Protein AF-A0A2D4IH02-F1 (afdb_monomer)

Structure (mmCIF, N/CA/C/O backbone):
data_AF-A0A2D4IH02-F1
#
_entry.id   AF-A0A2D4IH02-F1
#
loop_
_atom_site.group_PDB
_atom_site.id
_atom_site.type_symbol
_atom_site.label_atom_id
_atom_site.label_alt_id
_atom_site.label_comp_id
_atom_site.label_asym_id
_atom_site.label_entity_id
_atom_site.label_seq_id
_atom_site.pdbx_PDB_ins_code
_atom_site.Cartn_x
_atom_site.Cartn_y
_atom_site.Cartn_z
_atom_site.occupancy
_atom_site.B_iso_or_equiv
_atom_site.auth_seq_id
_atom_site.auth_comp_id
_atom_site.auth_asym_id
_atom_site.auth_atom_id
_atom_site.pdbx_PDB_model_num
ATOM 1 N N . VAL A 1 1 ? 0.139 31.796 -20.413 1.00 37.66 1 VAL A N 1
ATOM 2 C CA . VAL A 1 1 ? 0.779 33.128 -20.502 1.00 37.66 1 VAL A CA 1
ATOM 3 C C . VAL A 1 1 ? 2.247 32.899 -20.808 1.00 37.66 1 VAL A C 1
ATOM 5 O O . VAL A 1 1 ? 2.913 32.209 -20.050 1.00 37.66 1 VAL A O 1
ATOM 8 N N . ASN A 1 2 ? 2.650 33.344 -21.997 1.00 32.72 2 ASN A N 1
ATOM 9 C CA . ASN A 1 2 ? 3.940 33.127 -22.657 1.00 32.72 2 ASN A CA 1
ATOM 10 C C . ASN A 1 2 ? 5.043 34.021 -22.077 1.00 32.72 2 ASN A C 1
ATOM 12 O O . ASN A 1 2 ? 4.734 35.067 -21.513 1.00 32.72 2 ASN A O 1
ATOM 16 N N . GLY A 1 3 ? 6.311 33.686 -22.345 1.00 32.81 3 GLY A N 1
ATOM 17 C CA . GLY A 1 3 ? 7.391 34.666 -22.216 1.00 32.81 3 GLY A CA 1
ATOM 18 C C . GLY A 1 3 ? 8.816 34.138 -22.380 1.00 32.81 3 GLY A C 1
ATOM 19 O O . GLY A 1 3 ? 9.624 34.353 -21.488 1.00 32.81 3 GLY A O 1
ATOM 20 N N . TYR A 1 4 ? 9.150 33.486 -23.500 1.00 34.66 4 TYR A N 1
ATOM 21 C CA . TYR A 1 4 ? 10.548 33.414 -23.950 1.00 34.66 4 TYR A CA 1
ATOM 22 C C . TYR A 1 4 ? 10.814 34.591 -24.894 1.00 34.66 4 TYR A C 1
ATOM 24 O O . TYR A 1 4 ? 10.149 34.728 -25.920 1.00 34.66 4 TYR A O 1
ATOM 32 N N . HIS A 1 5 ? 11.768 35.446 -24.525 1.00 35.19 5 HIS A N 1
ATOM 33 C CA . HIS A 1 5 ? 12.280 36.535 -25.353 1.00 35.19 5 HIS A CA 1
ATOM 34 C C . HIS A 1 5 ? 13.458 36.045 -26.206 1.00 35.19 5 HIS A C 1
ATOM 36 O O . HIS A 1 5 ? 14.405 35.464 -25.683 1.00 35.19 5 HIS A O 1
ATOM 42 N N . ILE A 1 6 ? 13.401 36.336 -27.508 1.00 39.94 6 ILE A N 1
ATOM 43 C CA . ILE A 1 6 ? 14.536 36.322 -28.442 1.00 39.94 6 ILE A CA 1
ATOM 44 C C . ILE A 1 6 ? 15.050 37.761 -28.594 1.00 39.94 6 ILE A C 1
ATOM 46 O O . ILE A 1 6 ? 14.250 38.699 -28.626 1.00 39.94 6 ILE A O 1
ATOM 50 N N . PRO A 1 7 ? 16.372 37.943 -28.697 1.00 37.97 7 PRO A N 1
ATOM 51 C CA . PRO A 1 7 ? 16.962 38.628 -29.854 1.00 37.97 7 PRO A CA 1
ATOM 52 C C . PRO A 1 7 ? 18.163 37.802 -30.370 1.00 37.97 7 PRO A C 1
ATOM 54 O O . PRO A 1 7 ? 18.821 37.119 -29.599 1.00 37.97 7 PRO A O 1
ATOM 57 N N . GLY A 1 8 ? 18.517 37.726 -31.648 1.00 29.41 8 GLY A N 1
ATOM 58 C CA . GLY A 1 8 ? 18.448 38.701 -32.729 1.00 29.41 8 GLY A CA 1
ATOM 59 C C . GLY A 1 8 ? 19.817 38.667 -33.432 1.00 29.41 8 GLY A C 1
ATOM 60 O O . GLY A 1 8 ? 20.851 38.763 -32.781 1.00 29.41 8 GLY A O 1
ATOM 61 N N . THR A 1 9 ? 19.811 38.442 -34.741 1.00 35.47 9 THR A N 1
ATOM 62 C CA . THR A 1 9 ? 20.957 38.257 -35.652 1.00 35.47 9 THR A CA 1
ATOM 63 C C . THR A 1 9 ? 21.842 39.508 -35.810 1.00 35.47 9 THR A C 1
ATOM 65 O O . THR A 1 9 ? 21.298 40.602 -35.883 1.00 35.47 9 THR A O 1
ATOM 68 N N . LEU A 1 10 ? 23.165 39.336 -35.987 1.00 28.56 10 LEU A N 1
ATOM 69 C CA . LEU A 1 10 ? 24.121 40.213 -36.717 1.00 28.56 10 LEU A CA 1
ATOM 70 C C . LEU A 1 10 ? 25.402 39.377 -36.969 1.00 28.56 10 LEU A C 1
ATOM 72 O O . LEU A 1 10 ? 25.972 38.843 -36.027 1.00 28.56 10 LEU A O 1
ATOM 76 N N . ALA A 1 11 ? 25.726 38.947 -38.193 1.00 27.83 11 ALA A N 1
ATOM 77 C CA . ALA A 1 11 ? 26.391 39.667 -39.291 1.00 27.83 11 ALA A CA 1
ATOM 78 C C . ALA A 1 11 ? 27.857 40.091 -39.013 1.00 27.83 11 ALA A C 1
ATOM 80 O O . ALA A 1 11 ? 28.111 41.061 -38.314 1.00 27.83 11 ALA A O 1
ATOM 81 N N . SER A 1 12 ? 28.775 39.340 -39.645 1.00 29.09 12 SER A N 1
ATOM 82 C CA . SER A 1 12 ? 30.031 39.731 -40.325 1.00 29.09 12 SER A CA 1
ATOM 83 C C . SER A 1 12 ? 31.065 40.675 -39.679 1.00 29.09 12 SER A C 1
ATOM 85 O O . SER A 1 12 ? 30.762 41.832 -39.420 1.00 29.09 12 SER A O 1
ATOM 87 N N . GLN A 1 13 ? 32.328 40.212 -39.685 1.00 26.17 13 GLN A N 1
ATOM 88 C CA . GLN A 1 13 ? 33.560 40.861 -40.207 1.00 26.17 13 GLN A CA 1
ATOM 89 C C . GLN A 1 13 ? 34.781 40.776 -39.267 1.00 26.17 13 GLN A C 1
ATOM 91 O O . GLN A 1 13 ? 34.704 41.228 -38.131 1.00 26.17 13 GLN A O 1
ATOM 96 N N . LEU A 1 14 ? 35.905 40.268 -39.818 1.00 28.62 14 LEU A N 1
ATOM 97 C CA . LEU A 1 14 ? 37.299 40.793 -39.800 1.00 28.62 14 LEU A CA 1
ATOM 98 C C . LEU A 1 14 ? 38.369 39.668 -39.751 1.00 28.62 14 LEU A C 1
ATOM 100 O O . LEU A 1 14 ? 38.695 39.172 -38.681 1.00 28.62 14 LEU A O 1
ATOM 104 N N . GLU A 1 15 ? 38.802 39.207 -40.940 1.00 27.39 15 GLU A N 1
ATOM 105 C CA . GLU A 1 15 ? 40.160 39.276 -41.565 1.00 27.39 15 GLU A CA 1
ATOM 106 C C . GLU A 1 15 ? 41.459 39.340 -40.691 1.00 27.39 15 GLU A C 1
ATOM 108 O O . GLU A 1 15 ? 41.405 39.607 -39.495 1.00 27.39 15 GLU A O 1
ATOM 113 N N . PRO A 1 16 ? 42.665 39.069 -41.253 1.00 37.22 16 PRO A N 1
ATOM 114 C CA . PRO A 1 16 ? 43.509 37.922 -40.919 1.00 37.22 16 PRO A CA 1
ATOM 115 C C . PRO A 1 16 ? 44.853 38.336 -40.282 1.00 37.22 16 PRO A C 1
ATOM 117 O O . PRO A 1 16 ? 45.282 39.488 -40.354 1.00 37.22 16 PRO A O 1
ATOM 120 N N . SER A 1 17 ? 45.612 37.377 -39.752 1.00 27.41 17 SER A N 1
ATOM 121 C CA . SER A 1 17 ? 47.003 37.617 -39.347 1.00 27.41 17 SER A CA 1
ATOM 122 C C . SER A 1 17 ? 47.959 36.591 -39.952 1.00 27.41 17 SER A C 1
ATOM 124 O O . SER A 1 17 ? 48.137 35.469 -39.485 1.00 27.41 17 SER A O 1
ATOM 126 N N . HIS A 1 18 ? 48.605 37.043 -41.028 1.00 30.92 18 HIS A N 1
ATOM 127 C CA . HIS A 1 18 ? 49.863 36.528 -41.545 1.00 30.92 18 HIS A CA 1
ATOM 128 C C . HIS A 1 18 ? 50.958 36.573 -40.469 1.00 30.92 18 HIS A C 1
ATOM 130 O O . HIS A 1 18 ? 51.243 37.636 -39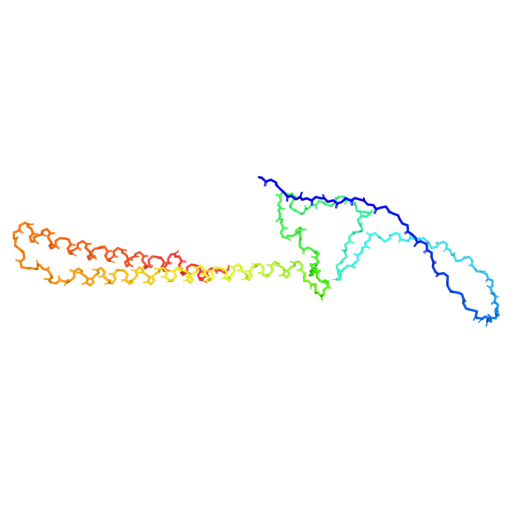.924 1.00 30.92 18 HIS A O 1
ATOM 136 N N . MET A 1 19 ? 51.693 35.475 -40.294 1.00 30.30 19 MET A N 1
ATOM 137 C CA . MET A 1 19 ? 53.125 35.544 -40.002 1.00 30.30 19 MET A CA 1
ATOM 138 C C . MET A 1 19 ? 53.863 34.444 -40.763 1.00 30.30 19 MET A C 1
ATOM 140 O O . MET A 1 19 ? 53.580 33.258 -40.635 1.00 30.30 19 MET A O 1
ATOM 144 N N . SER A 1 20 ? 54.814 34.883 -41.585 1.00 34.09 20 SER A N 1
ATOM 145 C CA . SER A 1 20 ? 55.730 34.066 -42.372 1.00 34.09 20 SER A CA 1
ATOM 146 C C . SER A 1 20 ? 57.122 34.178 -41.751 1.00 34.09 20 SER A C 1
ATOM 148 O O . SER A 1 20 ? 57.602 35.293 -41.549 1.00 34.09 20 SER A O 1
ATOM 150 N N . LEU A 1 21 ? 57.787 33.048 -41.487 1.00 35.03 21 LEU A N 1
ATOM 151 C CA . LEU A 1 21 ? 59.231 32.976 -41.241 1.00 35.03 21 LEU A CA 1
ATOM 152 C C . LEU A 1 21 ? 59.827 31.758 -41.979 1.00 35.03 21 LEU A C 1
ATOM 154 O O 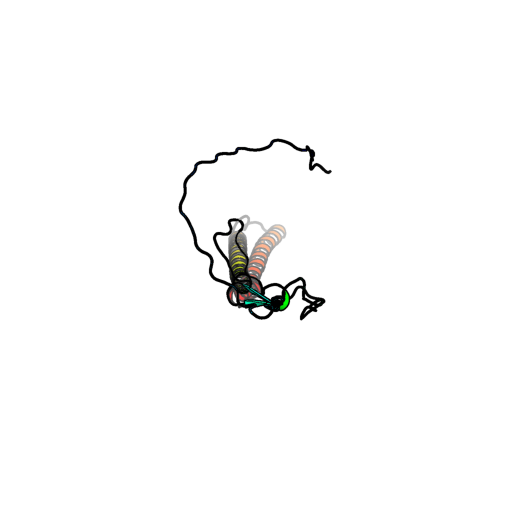. LEU A 1 21 ? 59.330 30.641 -41.884 1.00 35.03 21 LEU A O 1
ATOM 158 N N . ARG A 1 22 ? 60.880 32.040 -42.762 1.00 32.91 22 ARG A N 1
ATOM 159 C CA . ARG A 1 22 ? 61.699 31.165 -43.642 1.00 32.91 22 ARG A CA 1
ATOM 160 C C . ARG A 1 22 ? 62.569 30.191 -42.804 1.00 32.91 22 ARG A C 1
ATOM 162 O O . ARG A 1 22 ? 62.874 30.529 -41.669 1.00 32.91 22 ARG A O 1
ATOM 169 N N . LYS A 1 23 ? 63.065 29.027 -43.269 1.00 33.22 23 LYS A N 1
ATOM 170 C CA . LYS A 1 23 ? 64.042 28.786 -44.365 1.00 33.22 23 LYS A CA 1
ATOM 171 C C . LYS A 1 23 ? 64.205 27.275 -44.711 1.00 33.22 23 LYS A C 1
ATOM 173 O O . LYS A 1 23 ? 64.370 26.472 -43.807 1.00 33.22 23 LYS A O 1
ATOM 178 N N . ILE A 1 24 ? 64.286 26.992 -46.022 1.00 28.38 24 ILE A N 1
ATOM 179 C CA . ILE A 1 24 ? 65.302 26.232 -46.812 1.00 28.38 24 ILE A CA 1
ATOM 180 C C . ILE A 1 24 ? 65.766 24.826 -46.354 1.00 28.38 24 ILE A C 1
ATOM 182 O O . ILE A 1 24 ? 66.538 24.726 -45.407 1.00 28.38 24 ILE A O 1
ATOM 186 N N . SER A 1 25 ? 65.487 23.793 -47.173 1.00 29.50 25 SER A N 1
ATOM 187 C CA . SER A 1 25 ? 66.503 22.950 -47.860 1.00 29.50 25 SER A CA 1
ATOM 188 C C . SER A 1 25 ? 65.868 22.035 -48.935 1.00 29.50 25 SER A C 1
ATOM 190 O O . SER A 1 25 ? 64.680 21.738 -48.876 1.00 29.50 25 SER A O 1
ATOM 192 N N . SER A 1 26 ? 66.671 21.658 -49.928 1.00 31.77 26 SER A N 1
ATOM 193 C CA . SER A 1 26 ? 66.401 21.128 -51.278 1.00 31.77 26 SER A CA 1
ATOM 194 C C . SER A 1 26 ? 66.228 19.595 -51.424 1.00 31.77 26 SER A C 1
ATOM 196 O O . SER A 1 26 ? 67.042 18.866 -50.869 1.00 31.77 26 SER A O 1
ATOM 198 N N . ASP A 1 27 ? 65.215 19.179 -52.214 1.00 32.47 27 ASP A N 1
ATOM 199 C CA . ASP A 1 27 ? 65.071 18.114 -53.262 1.00 32.47 27 ASP A CA 1
ATOM 200 C C . ASP A 1 27 ? 65.989 16.853 -53.320 1.00 32.47 27 ASP A C 1
ATOM 202 O O . ASP A 1 27 ? 67.151 16.945 -52.930 1.00 32.47 27 ASP A O 1
ATOM 206 N N . PRO A 1 28 ? 65.546 15.684 -53.888 1.00 45.97 28 PRO A N 1
ATOM 207 C CA . PRO A 1 28 ? 64.753 15.604 -55.132 1.00 45.97 28 PRO A CA 1
ATOM 208 C C . PRO A 1 28 ? 63.633 14.542 -55.267 1.00 45.97 28 PRO A C 1
ATOM 210 O O . PRO A 1 28 ? 63.566 13.521 -54.585 1.00 45.97 28 PRO A O 1
ATOM 213 N N . GLN A 1 29 ? 62.781 14.808 -56.266 1.00 38.62 29 GLN A N 1
ATOM 214 C CA . GLN A 1 29 ? 61.786 13.932 -56.894 1.00 38.62 29 GLN A CA 1
ATOM 215 C C . GLN A 1 29 ? 62.330 12.557 -57.323 1.00 38.62 29 GLN A C 1
ATOM 217 O O . GLN A 1 29 ? 63.446 12.425 -57.822 1.00 38.62 29 GLN A O 1
ATOM 222 N N . SER A 1 30 ? 61.464 11.543 -57.258 1.00 35.31 30 SER A N 1
ATOM 223 C CA . SER A 1 30 ? 61.577 10.297 -58.028 1.00 35.31 30 SER A CA 1
ATOM 224 C C . SER A 1 30 ? 60.213 9.918 -58.633 1.00 35.31 30 SER A C 1
ATOM 226 O O . SER A 1 30 ? 59.181 10.325 -58.093 1.00 35.31 30 SER A O 1
ATOM 228 N N . PRO A 1 31 ? 60.189 9.219 -59.786 1.00 41.34 31 PRO A N 1
ATOM 229 C CA . PRO A 1 31 ? 59.077 9.233 -60.731 1.00 41.34 31 PRO A CA 1
ATOM 230 C C . PRO A 1 31 ? 57.984 8.208 -60.410 1.00 41.34 31 PRO A C 1
ATOM 232 O O . PRO A 1 31 ? 58.220 7.166 -59.802 1.00 41.34 31 PRO A O 1
ATOM 235 N N . GLY A 1 32 ? 56.765 8.545 -60.830 1.00 31.95 32 GLY A N 1
ATOM 236 C CA . GLY A 1 32 ? 55.535 7.852 -60.477 1.00 31.95 32 GLY A CA 1
ATOM 237 C C . GLY A 1 32 ? 55.398 6.416 -60.985 1.00 31.95 32 GLY A C 1
ATOM 238 O O . GLY A 1 32 ? 55.931 6.016 -62.014 1.00 31.95 32 GLY A O 1
ATOM 239 N N . SER A 1 33 ? 54.570 5.674 -60.256 1.00 38.19 33 SER A N 1
ATOM 240 C CA . SER A 1 33 ? 53.837 4.499 -60.727 1.00 38.19 33 SER A CA 1
ATOM 241 C C . SER A 1 33 ? 52.347 4.840 -60.601 1.00 38.19 33 SER A C 1
ATOM 243 O O . SER A 1 33 ? 51.955 5.327 -59.536 1.00 38.19 33 SER A O 1
ATOM 245 N N . PRO A 1 34 ? 51.489 4.637 -61.618 1.00 42.25 34 PRO A N 1
ATOM 246 C CA . PRO A 1 34 ? 50.058 4.799 -61.429 1.00 42.25 34 PRO A CA 1
ATOM 247 C C . PRO A 1 34 ? 49.561 3.581 -60.647 1.00 42.25 34 PRO A C 1
ATOM 249 O O . PRO A 1 34 ? 49.276 2.530 -61.216 1.00 42.25 34 PRO A O 1
ATOM 252 N N . SER A 1 35 ? 49.497 3.700 -59.321 1.00 43.59 35 SER A N 1
ATOM 253 C CA . SER A 1 35 ? 48.752 2.738 -58.513 1.00 43.59 35 SER A CA 1
ATOM 254 C C . SER A 1 35 ? 47.300 2.716 -59.005 1.00 43.59 35 SER A C 1
ATOM 256 O O . SER A 1 35 ? 46.733 3.787 -59.254 1.00 43.59 35 SER A O 1
ATOM 258 N N . PRO A 1 36 ? 46.691 1.528 -59.173 1.00 45.88 36 PRO A N 1
ATOM 259 C CA . PRO A 1 36 ? 45.343 1.408 -59.703 1.00 45.88 36 PRO A CA 1
ATOM 260 C C . PRO A 1 36 ? 44.401 2.203 -58.807 1.00 45.88 36 PRO A C 1
ATOM 262 O O . PRO A 1 36 ? 44.525 2.160 -57.582 1.00 45.88 36 PRO A O 1
ATOM 265 N N . THR A 1 37 ? 43.499 2.954 -59.440 1.00 46.56 37 THR A N 1
ATOM 266 C CA . THR A 1 37 ? 42.406 3.704 -58.822 1.00 46.56 37 THR A CA 1
ATOM 267 C C . THR A 1 37 ? 41.949 3.009 -57.548 1.00 46.56 37 THR A C 1
ATOM 269 O O . THR A 1 37 ? 41.305 1.958 -57.588 1.00 46.56 37 THR A O 1
ATOM 272 N N . ARG A 1 38 ? 42.310 3.595 -56.398 1.00 47.94 38 ARG A N 1
ATOM 273 C CA . ARG A 1 38 ? 41.742 3.233 -55.105 1.00 47.94 38 ARG A CA 1
ATOM 274 C C . ARG A 1 38 ? 40.252 3.492 -55.255 1.00 47.94 38 ARG A C 1
ATOM 276 O O . ARG A 1 38 ? 39.817 4.632 -55.120 1.00 47.94 38 ARG A O 1
ATOM 283 N N . LYS A 1 39 ? 39.481 2.456 -55.610 1.00 52.69 39 LYS A N 1
ATOM 284 C CA . LYS A 1 39 ? 38.031 2.460 -55.441 1.00 52.69 39 LYS A CA 1
ATOM 285 C C . LYS A 1 39 ? 37.845 2.883 -53.994 1.00 52.69 39 LYS A C 1
ATOM 287 O O . LYS A 1 39 ? 38.250 2.150 -53.093 1.00 52.69 39 LYS A O 1
ATOM 292 N N . GLN A 1 40 ? 37.379 4.110 -53.779 1.00 53.03 40 GLN A N 1
ATOM 293 C CA . GLN A 1 40 ? 36.956 4.543 -52.462 1.00 53.03 40 GLN A CA 1
ATOM 294 C C . GLN A 1 40 ? 35.820 3.596 -52.111 1.00 53.03 40 GLN A C 1
ATOM 296 O O . GLN A 1 40 ? 34.722 3.694 -52.654 1.00 53.03 40 GLN A O 1
ATOM 301 N N . ASN A 1 41 ? 36.149 2.575 -51.329 1.00 57.53 41 ASN A N 1
ATOM 302 C CA . ASN A 1 41 ? 35.178 1.641 -50.815 1.00 57.53 41 ASN A CA 1
ATOM 303 C C . ASN A 1 41 ? 34.334 2.493 -49.872 1.00 57.53 41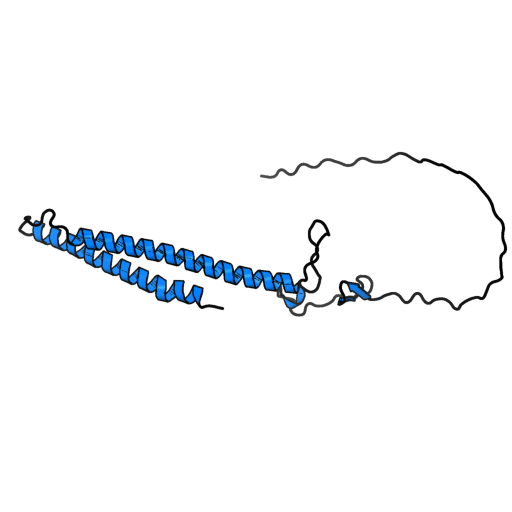 ASN A C 1
ATOM 305 O O . ASN A 1 41 ? 34.830 2.900 -48.823 1.00 57.53 41 ASN A O 1
ATOM 309 N N . LYS A 1 42 ? 33.151 2.914 -50.332 1.00 68.38 42 LYS A N 1
ATOM 310 C CA . LYS A 1 42 ? 32.255 3.750 -49.538 1.00 68.38 42 LYS A CA 1
ATOM 311 C C . LYS A 1 42 ? 31.978 2.964 -48.261 1.00 68.38 42 LYS A C 1
ATOM 313 O O . LYS A 1 42 ? 31.519 1.825 -48.325 1.00 68.38 42 LYS A O 1
ATOM 318 N N . GLU A 1 43 ? 32.392 3.512 -47.128 1.00 74.88 43 GLU A N 1
ATOM 319 C CA . GLU A 1 43 ? 32.281 2.823 -45.851 1.00 74.88 43 GLU A CA 1
ATOM 320 C C . GLU A 1 43 ? 30.804 2.855 -45.442 1.00 74.88 43 GLU A C 1
ATOM 322 O O . GLU A 1 43 ? 30.276 3.878 -45.021 1.00 74.88 43 GLU A O 1
ATOM 327 N N . ASN A 1 44 ? 30.100 1.748 -45.679 1.00 86.44 44 ASN A N 1
ATOM 328 C CA . ASN A 1 44 ? 28.644 1.662 -45.504 1.00 86.44 44 ASN A CA 1
ATOM 329 C C . ASN A 1 44 ? 28.228 1.425 -44.039 1.00 86.44 44 ASN A C 1
ATOM 331 O O . ASN A 1 44 ? 27.046 1.272 -43.736 1.00 86.44 44 ASN A O 1
ATOM 335 N N . THR A 1 45 ? 29.192 1.357 -43.122 1.00 89.94 45 THR A N 1
ATOM 336 C CA . THR A 1 45 ? 29.004 1.073 -41.696 1.00 89.94 45 THR A CA 1
ATOM 337 C C . THR A 1 45 ? 29.983 1.898 -40.874 1.00 89.94 45 THR A C 1
ATOM 339 O O . THR A 1 45 ? 31.053 2.237 -41.364 1.00 89.94 45 THR A O 1
ATOM 342 N N . PHE A 1 46 ? 29.674 2.153 -39.611 1.00 90.88 46 PHE A N 1
ATOM 343 C CA . PHE A 1 46 ? 30.605 2.728 -38.646 1.00 90.88 46 PHE A CA 1
ATOM 344 C C . PHE A 1 46 ? 30.544 1.934 -37.340 1.00 90.88 46 PHE A C 1
ATOM 346 O O . PHE A 1 46 ? 29.521 1.337 -37.014 1.00 90.88 46 PHE A O 1
ATOM 353 N N . THR A 1 47 ? 31.634 1.921 -36.578 1.00 90.69 47 THR A N 1
ATOM 354 C CA . THR A 1 47 ? 31.707 1.180 -35.311 1.00 90.69 47 THR A CA 1
ATOM 355 C C . THR A 1 47 ? 31.897 2.145 -34.151 1.00 90.69 47 THR A C 1
ATOM 357 O O . THR A 1 47 ? 32.827 2.950 -34.159 1.00 90.69 47 THR A O 1
ATOM 360 N N . ILE A 1 48 ? 31.034 2.048 -33.140 1.00 88.25 48 ILE A N 1
ATOM 361 C CA . ILE A 1 48 ? 31.150 2.779 -31.872 1.00 88.25 48 ILE A CA 1
ATOM 362 C C . ILE A 1 48 ? 31.196 1.751 -30.752 1.00 88.25 48 ILE A C 1
ATOM 364 O O . ILE A 1 48 ? 30.327 0.890 -30.686 1.00 88.25 48 ILE A O 1
ATOM 368 N N . ASN A 1 49 ? 32.200 1.845 -29.876 1.00 86.50 49 ASN A N 1
ATOM 369 C CA . ASN A 1 49 ? 32.319 1.007 -28.676 1.00 86.50 49 ASN A CA 1
ATOM 370 C C . ASN A 1 49 ? 32.101 -0.491 -28.963 1.00 86.50 49 ASN A C 1
ATOM 372 O O . ASN A 1 49 ? 31.369 -1.179 -28.260 1.00 86.50 49 ASN A O 1
ATOM 376 N N . CYS A 1 50 ? 32.744 -0.982 -30.030 1.00 89.06 50 CYS A N 1
ATOM 377 C CA . CYS A 1 50 ? 32.682 -2.373 -30.494 1.00 89.06 50 CYS A CA 1
ATOM 378 C C . CYS A 1 50 ? 31.322 -2.839 -31.054 1.00 89.06 50 CYS A C 1
ATOM 380 O O . CYS A 1 50 ? 31.166 -4.028 -31.326 1.00 89.06 50 CYS A O 1
ATOM 382 N N . VAL A 1 51 ? 30.369 -1.930 -31.290 1.00 92.31 51 VAL A N 1
ATOM 383 C CA . VAL A 1 51 ? 29.100 -2.207 -31.982 1.00 92.31 51 VAL A CA 1
ATOM 384 C C . VAL A 1 51 ? 29.108 -1.535 -33.353 1.00 92.31 51 VAL A C 1
ATOM 386 O O . VAL A 1 51 ? 29.375 -0.336 -33.469 1.00 92.31 51 VAL A O 1
ATOM 389 N N . THR A 1 52 ? 28.836 -2.308 -34.405 1.00 92.81 52 THR A N 1
ATOM 390 C CA . THR A 1 52 ? 28.796 -1.815 -35.786 1.00 92.81 52 THR A CA 1
ATOM 391 C C . THR A 1 52 ? 27.375 -1.431 -36.170 1.00 92.81 52 THR A C 1
ATOM 393 O O . THR A 1 52 ? 26.465 -2.257 -36.148 1.00 92.81 52 THR A O 1
ATOM 396 N N . PHE A 1 53 ? 27.209 -0.173 -36.556 1.00 91.56 53 PHE A N 1
ATOM 397 C CA . PHE A 1 53 ? 25.966 0.405 -37.034 1.00 91.56 53 PHE A CA 1
ATOM 398 C C . PHE A 1 53 ? 26.078 0.716 -38.527 1.00 91.56 53 PHE A C 1
ATOM 400 O O . PHE A 1 53 ? 27.168 0.980 -39.042 1.00 91.56 53 PHE A O 1
ATOM 407 N N . PRO A 1 54 ? 24.962 0.699 -39.253 1.00 91.25 54 PRO A N 1
ATOM 408 C CA . PRO A 1 54 ? 24.963 1.064 -40.656 1.00 91.25 54 PRO A CA 1
ATOM 409 C C . PRO A 1 54 ? 25.074 2.588 -40.833 1.00 91.25 54 PRO A C 1
ATOM 411 O O . PRO A 1 54 ? 24.549 3.359 -40.031 1.00 91.25 54 PRO A O 1
ATOM 414 N N . HIS A 1 55 ? 25.774 3.039 -41.876 1.00 88.44 55 HIS A N 1
ATOM 415 C CA . HIS A 1 55 ? 26.011 4.465 -42.106 1.00 88.44 55 HIS A CA 1
ATOM 416 C C . HIS A 1 55 ? 24.708 5.176 -42.538 1.00 88.44 55 HIS A C 1
ATOM 418 O O . HIS A 1 55 ? 24.036 4.667 -43.444 1.00 88.44 55 HIS A O 1
ATOM 424 N N . PRO A 1 56 ? 24.355 6.350 -41.961 1.00 84.31 56 PRO A N 1
ATOM 425 C CA . PRO A 1 56 ? 23.073 7.024 -42.212 1.00 84.31 56 PRO A CA 1
ATOM 426 C C . PRO A 1 56 ? 22.804 7.291 -43.699 1.00 84.31 56 PRO A C 1
ATOM 428 O O . PRO A 1 56 ? 21.719 7.015 -44.194 1.00 84.31 56 PRO A O 1
ATOM 431 N N . ASP A 1 57 ? 23.830 7.730 -44.434 1.00 82.75 57 ASP A N 1
ATOM 432 C CA . ASP A 1 57 ? 23.729 8.062 -45.866 1.00 82.75 57 ASP A CA 1
ATOM 433 C C . ASP A 1 57 ? 23.548 6.852 -46.799 1.00 82.75 57 ASP A C 1
ATOM 435 O O . ASP A 1 57 ? 23.352 7.016 -48.005 1.00 82.75 57 ASP A O 1
ATOM 439 N N . THR A 1 58 ? 23.704 5.632 -46.285 1.00 80.31 58 THR A N 1
ATOM 440 C CA . THR A 1 58 ? 23.604 4.392 -47.073 1.00 80.31 58 THR A CA 1
ATOM 441 C C . THR A 1 58 ? 22.489 3.471 -46.587 1.00 80.31 58 THR A C 1
ATOM 443 O O . THR A 1 58 ? 22.320 2.388 -47.143 1.00 80.31 58 THR A O 1
ATOM 446 N N . MET A 1 59 ? 21.733 3.884 -45.565 1.00 74.94 59 MET A N 1
ATOM 447 C CA . MET A 1 59 ? 20.703 3.061 -44.941 1.00 74.94 59 MET A CA 1
ATOM 448 C C . MET A 1 59 ? 19.336 3.228 -45.611 1.00 74.94 59 MET A C 1
ATOM 450 O O . MET A 1 59 ? 18.822 4.346 -45.657 1.00 74.94 59 MET A O 1
ATOM 454 N N . PRO A 1 60 ? 18.699 2.139 -46.086 1.00 75.50 60 PRO A N 1
ATOM 455 C CA . PRO A 1 60 ? 17.249 2.133 -46.239 1.00 75.50 60 PRO A CA 1
ATOM 456 C C . PRO A 1 60 ? 16.585 2.255 -44.857 1.00 75.50 60 PRO A C 1
ATOM 458 O O . PRO A 1 60 ? 17.173 1.867 -43.849 1.00 75.50 60 PRO A O 1
ATOM 461 N N . GLU A 1 61 ? 15.365 2.791 -44.809 1.00 79.94 61 GLU A N 1
ATOM 462 C CA . GLU A 1 61 ? 14.603 2.960 -43.567 1.00 79.94 61 GLU A CA 1
ATOM 463 C C . GLU A 1 61 ? 14.491 1.624 -42.810 1.00 79.94 61 GLU A C 1
ATOM 465 O O . GLU A 1 61 ? 13.887 0.662 -43.292 1.00 79.94 61 GLU A O 1
ATOM 470 N N . GLN A 1 62 ? 15.120 1.543 -41.633 1.00 84.06 62 GLN A N 1
ATOM 471 C CA . GLN A 1 62 ? 15.083 0.343 -40.805 1.00 84.06 62 GLN A CA 1
ATOM 472 C C . GLN A 1 62 ? 13.770 0.313 -40.021 1.00 84.06 62 GLN A C 1
ATOM 474 O O . GLN A 1 62 ? 13.501 1.192 -39.204 1.00 84.06 62 GLN A O 1
ATOM 479 N N . GLN A 1 63 ? 12.967 -0.726 -40.243 1.00 91.31 63 GLN A N 1
ATOM 480 C CA . GLN A 1 63 ? 11.768 -0.953 -39.444 1.00 91.31 63 GLN A CA 1
ATOM 481 C C . GLN A 1 63 ? 12.155 -1.355 -38.017 1.00 91.31 63 GLN A C 1
ATOM 483 O O . GLN A 1 63 ? 13.067 -2.159 -37.811 1.00 91.31 63 GLN A O 1
ATOM 488 N N . LEU A 1 64 ? 11.446 -0.800 -37.034 1.00 95.19 64 LEU A N 1
ATOM 489 C CA . LEU A 1 64 ? 11.586 -1.202 -35.635 1.00 95.19 64 LEU A CA 1
ATOM 490 C C . LEU A 1 64 ? 11.134 -2.653 -35.453 1.00 95.19 64 LEU A C 1
ATOM 492 O O . LEU A 1 64 ? 10.234 -3.122 -36.152 1.00 95.19 64 LEU A O 1
ATOM 496 N N . LEU A 1 65 ? 11.710 -3.349 -34.474 1.00 95.19 65 LEU A N 1
ATOM 497 C CA . LEU A 1 65 ? 11.276 -4.694 -34.100 1.00 95.19 65 LEU A CA 1
ATOM 498 C C . LEU A 1 65 ? 9.835 -4.671 -33.586 1.00 95.19 65 LEU A C 1
ATOM 500 O O . LEU A 1 65 ? 9.072 -5.602 -33.847 1.00 95.19 65 LEU A O 1
ATOM 504 N N . LYS A 1 66 ? 9.448 -3.596 -32.886 1.00 96.62 66 LYS A N 1
ATOM 505 C CA . LYS A 1 66 ? 8.071 -3.357 -32.446 1.00 96.62 66 LYS A CA 1
ATOM 506 C C . LYS A 1 66 ? 7.581 -1.964 -32.867 1.00 96.62 66 LYS A C 1
ATOM 508 O O . LYS A 1 66 ? 7.571 -1.043 -32.057 1.00 96.62 66 LYS A O 1
ATOM 513 N N . PRO A 1 67 ? 7.105 -1.796 -34.115 1.00 93.94 67 PRO A N 1
ATOM 514 C CA . PRO A 1 67 ? 6.793 -0.483 -34.701 1.00 93.94 67 PRO A CA 1
ATOM 515 C C . PRO A 1 67 ? 5.731 0.351 -33.976 1.00 93.94 67 PRO A C 1
ATOM 517 O O . PRO A 1 67 ? 5.699 1.568 -34.126 1.00 93.94 67 PRO A O 1
ATOM 520 N N . SER A 1 68 ? 4.850 -0.287 -33.208 1.00 95.88 68 SER A N 1
ATOM 521 C CA . SER A 1 68 ? 3.778 0.371 -32.456 1.00 95.88 68 SER A CA 1
ATOM 522 C C . SER A 1 68 ? 4.098 0.558 -30.969 1.00 95.88 68 SER A C 1
ATOM 524 O O . SER A 1 68 ? 3.220 0.965 -30.209 1.00 95.88 68 SER A O 1
ATOM 526 N N . GLU A 1 69 ? 5.315 0.230 -30.528 1.00 97.19 69 GLU A N 1
ATOM 527 C CA . GLU A 1 69 ? 5.707 0.261 -29.120 1.00 97.19 69 GLU A CA 1
ATOM 528 C C . GLU A 1 69 ? 7.017 1.019 -28.912 1.00 97.19 69 GLU A C 1
ATOM 530 O O . GLU A 1 69 ? 7.982 0.878 -29.657 1.00 97.19 69 GLU A O 1
ATOM 535 N N . TRP A 1 70 ? 7.103 1.742 -27.798 1.00 96.88 70 TRP A N 1
ATOM 536 C CA . TRP A 1 70 ? 8.375 2.265 -27.303 1.00 96.88 70 TRP A CA 1
ATOM 537 C C . TRP A 1 70 ? 9.150 1.152 -26.590 1.00 96.88 70 TRP A C 1
ATOM 539 O O . TRP A 1 70 ? 9.194 1.095 -25.359 1.00 96.88 70 TRP A O 1
ATOM 549 N N . SER A 1 71 ? 9.699 0.213 -27.363 1.00 97.12 71 SER A N 1
ATOM 550 C CA . SER A 1 71 ? 10.277 -1.016 -26.818 1.00 97.12 71 SER A CA 1
ATOM 551 C C . SER A 1 71 ? 11.740 -0.884 -26.403 1.00 97.12 71 SER A C 1
ATOM 553 O O . SER A 1 71 ? 12.566 -0.311 -27.109 1.00 97.12 71 SER A O 1
ATOM 555 N N . TYR A 1 72 ? 12.118 -1.505 -25.285 1.00 97.94 72 TYR A N 1
ATOM 556 C CA . TYR A 1 72 ? 13.518 -1.534 -24.847 1.00 97.94 72 TYR A CA 1
ATOM 557 C C . TYR A 1 72 ? 14.467 -2.145 -25.886 1.00 97.94 72 TYR A C 1
ATOM 559 O O . TYR A 1 72 ? 15.606 -1.700 -25.994 1.00 97.94 72 TYR A O 1
ATOM 567 N N . CYS A 1 73 ? 13.996 -3.104 -26.689 1.00 96.81 73 CYS A N 1
ATOM 568 C CA . CYS A 1 73 ? 14.797 -3.725 -27.744 1.00 96.81 73 CYS A CA 1
ATOM 569 C C . CYS A 1 73 ? 15.014 -2.842 -28.979 1.00 96.81 73 CYS A C 1
ATOM 571 O O . CYS A 1 73 ? 15.773 -3.238 -29.853 1.00 96.81 73 CYS A O 1
ATOM 573 N N . ASP A 1 74 ? 14.367 -1.682 -29.073 1.00 96.38 74 ASP A N 1
ATOM 574 C CA . ASP A 1 74 ? 14.479 -0.790 -30.230 1.00 96.38 74 ASP A CA 1
ATOM 575 C C . ASP A 1 74 ? 15.331 0.453 -29.932 1.00 96.38 74 ASP A C 1
ATOM 577 O O . ASP A 1 74 ? 16.053 0.932 -30.803 1.00 96.38 74 ASP A O 1
ATOM 581 N N . TYR A 1 75 ? 15.307 0.955 -28.692 1.00 96.25 75 TYR A N 1
ATOM 582 C CA . TYR A 1 75 ? 15.813 2.302 -28.378 1.00 96.25 75 TYR A CA 1
ATOM 583 C C . TYR A 1 75 ? 17.074 2.359 -27.496 1.00 96.25 75 TYR A C 1
ATOM 585 O O . TYR A 1 75 ? 17.543 3.452 -27.187 1.00 96.25 75 TYR A O 1
ATOM 593 N N . PHE A 1 76 ? 17.646 1.221 -27.083 1.00 96.56 76 PHE A N 1
ATOM 594 C CA . PHE A 1 76 ? 18.772 1.173 -26.127 1.00 96.56 76 PHE A CA 1
ATOM 595 C C . PHE A 1 76 ? 20.057 0.553 -26.705 1.00 96.56 76 PHE A C 1
ATOM 597 O O . PHE A 1 76 ? 20.858 -0.023 -25.972 1.00 96.56 76 PHE A O 1
ATOM 604 N N . TRP A 1 77 ? 20.271 0.676 -28.018 1.00 94.62 77 TRP A N 1
ATOM 605 C CA . TRP A 1 77 ? 21.459 0.134 -28.693 1.00 94.62 77 TRP A CA 1
ATOM 606 C C . TRP A 1 77 ? 22.696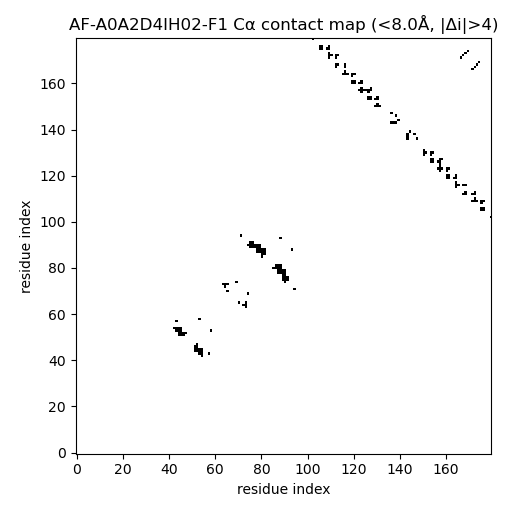 1.026 -28.598 1.00 94.62 77 TRP A C 1
ATOM 608 O O . TRP A 1 77 ? 23.815 0.523 -28.590 1.00 94.62 77 TRP A O 1
ATOM 618 N N . THR A 1 78 ? 22.512 2.344 -28.551 1.00 92.81 78 THR A N 1
ATOM 619 C CA . THR A 1 78 ? 23.621 3.303 -28.505 1.00 92.81 78 THR A CA 1
ATOM 620 C C . THR A 1 78 ? 23.986 3.649 -27.073 1.00 92.81 78 THR A C 1
ATOM 622 O O . THR A 1 78 ? 23.103 3.861 -26.236 1.00 92.81 78 THR A O 1
ATOM 625 N N . ASP A 1 79 ? 25.276 3.816 -26.810 1.00 93.12 79 ASP A N 1
ATOM 626 C CA . ASP A 1 79 ? 25.722 4.297 -25.512 1.00 93.12 79 ASP A CA 1
ATOM 627 C C . ASP A 1 79 ? 25.394 5.781 -25.315 1.00 93.12 79 ASP A C 1
ATOM 629 O O . ASP A 1 79 ? 25.536 6.616 -26.214 1.00 93.12 79 ASP A O 1
ATOM 633 N N . LYS A 1 80 ? 24.987 6.126 -24.096 1.00 91.88 80 LYS A N 1
ATOM 634 C CA . LYS A 1 80 ? 24.713 7.494 -23.679 1.00 91.88 80 LYS A CA 1
ATOM 635 C C . LYS A 1 80 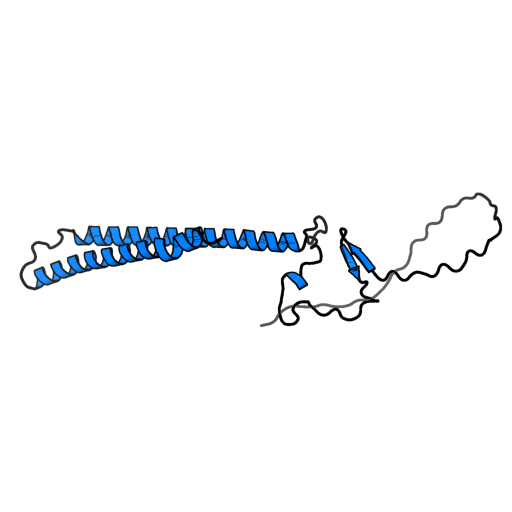? 25.981 8.132 -23.132 1.00 91.88 80 LYS A C 1
ATOM 637 O O . LYS A 1 80 ? 26.581 7.622 -22.188 1.00 91.88 80 LYS A O 1
ATOM 642 N N . LYS A 1 81 ? 26.335 9.296 -23.665 1.00 90.50 81 LYS A N 1
ATOM 643 C CA . LYS A 1 81 ? 27.375 10.158 -23.094 1.00 90.50 81 LYS A CA 1
ATOM 644 C C . LYS A 1 81 ? 26.767 11.080 -22.045 1.00 90.50 81 LYS A C 1
ATOM 646 O O . LYS A 1 81 ? 25.630 11.536 -22.201 1.00 90.50 81 LYS A O 1
ATOM 651 N N . ASP A 1 82 ? 27.505 11.344 -20.974 1.00 87.44 82 ASP A N 1
ATOM 652 C CA . ASP A 1 82 ? 27.119 12.410 -20.055 1.00 87.44 82 ASP A CA 1
ATOM 653 C C . ASP A 1 82 ? 27.181 13.789 -20.758 1.00 87.44 82 ASP A C 1
ATOM 655 O O . ASP A 1 82 ? 27.815 13.925 -21.810 1.00 87.44 82 ASP A O 1
ATOM 6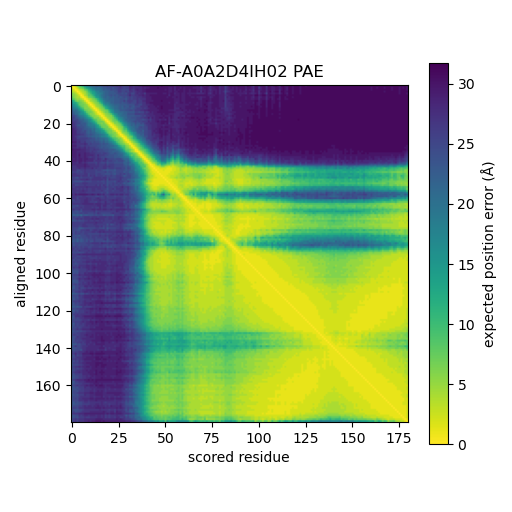59 N N . PRO A 1 83 ? 26.523 14.830 -20.215 1.00 86.00 83 PRO A N 1
ATOM 660 C CA . PRO A 1 83 ? 26.529 16.161 -20.827 1.00 86.00 83 PRO A CA 1
ATOM 661 C C . PRO A 1 83 ? 27.921 16.796 -20.958 1.00 86.00 83 PRO A C 1
ATOM 663 O O . PRO A 1 83 ? 28.082 17.751 -21.710 1.00 86.00 83 PRO A O 1
ATOM 666 N N . GLN A 1 84 ? 28.908 16.301 -20.209 1.00 86.12 84 GLN A N 1
ATOM 667 C CA . GLN A 1 84 ? 30.279 16.809 -20.191 1.00 86.12 84 GLN A CA 1
ATOM 668 C C . GLN A 1 84 ? 31.211 16.000 -21.113 1.00 86.12 84 GLN A C 1
ATOM 670 O O . GLN A 1 84 ? 32.363 16.379 -21.294 1.00 86.12 84 GLN A O 1
ATOM 675 N N . GLY A 1 85 ? 30.722 14.910 -21.714 1.00 82.12 85 GLY A N 1
ATOM 676 C CA . GLY A 1 85 ? 31.484 13.975 -22.537 1.00 82.12 85 GLY A CA 1
ATOM 677 C C . GLY A 1 85 ? 32.497 13.111 -21.776 1.00 82.12 85 GLY A C 1
ATOM 678 O O . GLY A 1 85 ? 33.273 12.409 -22.421 1.00 82.12 85 GLY A O 1
ATOM 679 N N . ASN A 1 86 ? 32.504 13.144 -20.442 1.00 84.06 86 ASN A N 1
ATOM 680 C CA . ASN A 1 86 ? 33.560 12.545 -19.617 1.00 84.06 86 ASN A CA 1
ATOM 681 C C . ASN A 1 86 ? 33.323 11.058 -19.330 1.00 84.06 86 ASN A C 1
ATOM 683 O O . ASN A 1 86 ? 34.266 10.311 -19.074 1.00 84.06 86 ASN A O 1
ATOM 687 N N . SER A 1 87 ? 32.066 10.622 -19.378 1.00 87.69 87 SER A N 1
ATOM 688 C CA . SER A 1 87 ? 31.663 9.238 -19.163 1.00 87.69 87 SER A CA 1
ATOM 689 C C . SER A 1 87 ? 30.649 8.773 -20.204 1.00 87.69 87 SER A C 1
ATOM 691 O O . SER A 1 87 ? 29.897 9.556 -20.792 1.00 87.69 87 SER A O 1
ATOM 693 N N . THR A 1 88 ? 30.665 7.467 -20.458 1.00 90.38 88 THR A N 1
ATOM 694 C CA . THR A 1 88 ? 29.762 6.786 -21.384 1.00 90.38 88 THR A CA 1
ATOM 695 C C . THR A 1 88 ? 29.125 5.605 -20.660 1.00 90.38 88 THR A C 1
ATOM 697 O O . THR A 1 88 ? 29.821 4.836 -20.001 1.00 90.38 88 THR A O 1
ATOM 700 N N . VAL A 1 89 ? 27.804 5.484 -20.758 1.00 93.00 89 VAL A N 1
ATOM 701 C CA . VAL A 1 89 ? 26.998 4.437 -20.120 1.00 93.00 89 VAL A CA 1
ATOM 702 C C . VAL A 1 89 ? 26.213 3.723 -21.207 1.00 93.00 89 VAL A C 1
ATOM 704 O O . VAL A 1 89 ? 25.548 4.378 -22.010 1.00 93.00 89 VAL A O 1
ATOM 707 N N . SER A 1 90 ? 26.271 2.394 -21.245 1.00 94.88 90 SER A N 1
ATOM 708 C CA . SER A 1 90 ? 25.553 1.642 -22.272 1.00 94.88 90 SER A CA 1
ATOM 709 C C . SER A 1 90 ? 24.040 1.764 -22.119 1.00 94.88 90 SER A C 1
ATOM 711 O O . SER A 1 90 ? 23.516 1.983 -21.022 1.00 94.88 90 SER A O 1
ATOM 713 N N . GLY A 1 91 ? 23.311 1.598 -23.224 1.00 95.19 91 GLY A N 1
ATOM 714 C CA . GLY A 1 91 ? 21.850 1.591 -23.180 1.00 95.19 91 GLY A CA 1
ATOM 715 C C . GLY A 1 91 ? 21.299 0.505 -22.247 1.00 95.19 91 GLY A C 1
ATOM 716 O O . GLY A 1 91 ? 20.367 0.760 -21.485 1.00 95.19 91 GLY A O 1
ATOM 717 N N . PHE A 1 92 ? 21.928 -0.675 -22.216 1.00 96.06 92 PHE A N 1
ATOM 718 C CA . PHE A 1 92 ? 21.554 -1.745 -21.288 1.00 96.06 92 PHE A CA 1
ATOM 719 C C . PHE A 1 92 ? 21.771 -1.360 -19.819 1.00 96.06 92 PHE A C 1
ATOM 721 O O . PHE A 1 92 ? 20.901 -1.614 -18.988 1.00 96.06 92 PHE A O 1
ATOM 728 N N . GLU A 1 93 ? 22.884 -0.698 -19.492 1.00 96.31 93 GLU A N 1
ATOM 729 C CA . GLU A 1 93 ? 23.143 -0.242 -18.124 1.00 96.31 93 GLU A CA 1
ATOM 730 C C . GLU A 1 93 ? 22.062 0.747 -17.658 1.00 96.31 93 GLU A C 1
ATOM 732 O O . GLU A 1 93 ? 21.599 0.678 -16.524 1.00 96.31 93 GLU A O 1
ATOM 737 N N . ILE A 1 94 ? 21.549 1.605 -18.547 1.00 96.50 94 ILE A N 1
ATOM 738 C CA . ILE A 1 94 ? 20.414 2.488 -18.227 1.00 96.50 94 ILE A CA 1
ATOM 739 C C . ILE A 1 94 ? 19.160 1.681 -17.855 1.00 96.50 94 ILE A C 1
ATOM 741 O O . ILE A 1 94 ? 18.467 2.034 -16.895 1.00 96.50 94 ILE A O 1
ATOM 745 N N . LEU A 1 95 ? 18.861 0.604 -18.588 1.00 97.94 95 LEU A N 1
ATOM 746 C CA . LEU A 1 95 ? 17.733 -0.284 -18.283 1.00 97.94 95 LEU A CA 1
ATOM 747 C C . LEU A 1 95 ? 17.925 -1.002 -16.943 1.00 97.94 95 LEU A C 1
ATOM 749 O O . LEU A 1 95 ? 16.988 -1.076 -16.146 1.00 97.94 95 LEU A O 1
ATOM 753 N N . LEU A 1 96 ? 19.143 -1.466 -16.657 1.00 97.50 96 LEU A N 1
ATOM 754 C CA . LEU A 1 96 ? 19.484 -2.081 -15.376 1.00 97.50 96 LEU A CA 1
ATOM 755 C C . LEU A 1 96 ? 19.284 -1.096 -14.218 1.00 97.50 96 LEU A C 1
ATOM 757 O O . LEU A 1 96 ? 18.588 -1.409 -13.251 1.00 97.50 96 LEU A O 1
ATOM 761 N N . GLN A 1 97 ? 19.807 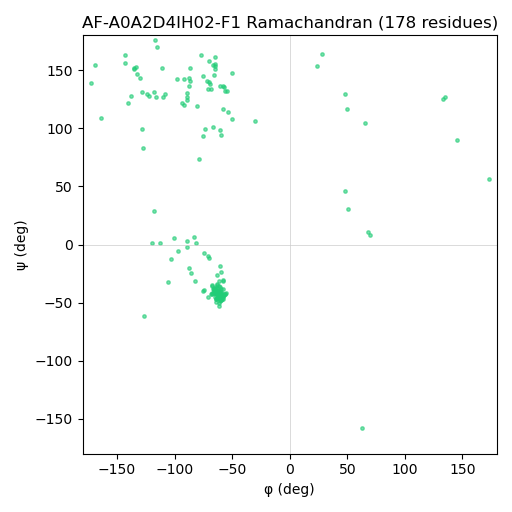0.126 -14.337 1.00 97.50 97 GLN A N 1
ATOM 762 C CA . GLN A 1 97 ? 19.612 1.177 -13.336 1.00 97.50 97 GLN A CA 1
ATOM 763 C C . GLN A 1 97 ? 18.129 1.526 -13.152 1.00 97.50 97 GLN A C 1
ATOM 765 O O . GLN A 1 97 ? 17.675 1.753 -12.027 1.00 97.50 97 GLN A O 1
ATOM 770 N N . LYS A 1 98 ? 17.334 1.521 -14.231 1.00 97.62 98 LYS A N 1
ATOM 771 C CA . LYS A 1 98 ? 15.879 1.711 -14.149 1.00 97.62 98 LYS A CA 1
ATOM 772 C C . LYS A 1 98 ? 15.207 0.595 -13.344 1.00 97.62 98 LYS A C 1
ATOM 774 O O . LYS A 1 98 ? 14.356 0.911 -12.509 1.00 97.62 98 LYS A O 1
ATOM 779 N N . GLN A 1 99 ? 15.599 -0.663 -13.548 1.00 97.56 99 GLN A N 1
ATOM 780 C CA . GLN A 1 99 ? 15.087 -1.802 -12.781 1.00 97.56 99 GLN A CA 1
ATOM 781 C C . GLN A 1 99 ? 15.470 -1.701 -11.297 1.00 97.56 99 GLN A C 1
ATOM 783 O O . GLN A 1 99 ? 14.607 -1.826 -10.427 1.00 97.56 99 GLN A O 1
ATOM 788 N N . LEU A 1 100 ? 16.738 -1.396 -10.995 1.00 97.38 100 LEU A N 1
ATOM 789 C CA . LEU A 1 100 ? 17.228 -1.212 -9.623 1.00 97.38 100 LEU A CA 1
ATOM 790 C C . LEU A 1 100 ? 16.488 -0.081 -8.904 1.00 97.38 100 LEU A C 1
ATOM 792 O O . LEU A 1 100 ? 16.039 -0.246 -7.769 1.00 97.38 100 LEU A O 1
ATOM 796 N N . LYS A 1 101 ? 16.282 1.051 -9.585 1.00 97.69 101 LYS A N 1
ATOM 797 C CA . LYS A 1 101 ? 15.487 2.160 -9.050 1.00 97.69 101 LYS A CA 1
ATOM 798 C C . LYS A 1 101 ? 14.029 1.763 -8.821 1.00 97.69 101 LYS A C 1
ATOM 800 O O . LYS A 1 101 ? 13.443 2.189 -7.831 1.00 97.69 101 LYS A O 1
ATOM 805 N N . GLY A 1 102 ? 13.443 0.949 -9.702 1.00 96.94 102 GLY A N 1
ATOM 806 C CA . GLY A 1 102 ? 12.109 0.377 -9.499 1.00 96.94 102 GLY A CA 1
ATOM 807 C C . GLY A 1 102 ? 12.029 -0.437 -8.206 1.00 96.94 102 GLY A C 1
ATOM 808 O O . GLY A 1 102 ? 11.128 -0.220 -7.397 1.00 96.94 102 GLY A O 1
ATOM 809 N N . LYS A 1 103 ? 13.032 -1.288 -7.955 1.00 96.25 103 LYS A N 1
ATOM 810 C CA . LYS A 1 103 ? 13.123 -2.079 -6.721 1.00 96.25 103 LYS A CA 1
ATOM 811 C C . LYS A 1 103 ? 13.291 -1.209 -5.471 1.00 96.25 103 LYS A C 1
ATOM 813 O O . LYS A 1 103 ? 12.676 -1.491 -4.443 1.00 96.25 103 LYS A O 1
ATOM 818 N N . GLN A 1 104 ? 14.091 -0.147 -5.558 1.00 98.00 104 GLN A N 1
ATOM 819 C CA . GLN A 1 104 ? 14.259 0.816 -4.467 1.00 98.00 104 GLN A CA 1
ATOM 820 C C . GLN A 1 104 ? 12.954 1.572 -4.171 1.00 98.00 104 GLN A C 1
ATOM 822 O O . GLN A 1 104 ? 12.548 1.650 -3.017 1.00 98.00 104 GLN A O 1
ATOM 827 N N . MET A 1 105 ? 12.249 2.045 -5.203 1.00 97.69 105 MET A N 1
ATOM 828 C CA . MET A 1 105 ? 10.954 2.720 -5.053 1.00 97.69 105 MET A CA 1
ATOM 829 C C . MET A 1 105 ? 9.930 1.823 -4.352 1.00 97.69 105 MET A C 1
ATOM 831 O O . MET A 1 105 ? 9.244 2.242 -3.428 1.00 97.69 105 MET A O 1
ATOM 835 N N . GLN A 1 106 ? 9.864 0.555 -4.748 1.00 97.62 106 GLN A N 1
ATOM 836 C CA . GLN A 1 106 ? 8.998 -0.431 -4.114 1.00 97.62 106 GLN A CA 1
ATOM 837 C C . GLN A 1 106 ? 9.319 -0.620 -2.617 1.00 97.62 106 GLN A C 1
ATOM 839 O O . GLN A 1 106 ? 8.401 -0.752 -1.806 1.00 97.62 106 GLN A O 1
ATOM 844 N N . LYS A 1 107 ? 10.604 -0.601 -2.233 1.00 97.50 107 LYS A N 1
ATOM 845 C CA . LYS A 1 107 ? 11.026 -0.649 -0.825 1.00 97.50 107 LYS A CA 1
ATOM 846 C C . LYS A 1 107 ? 10.560 0.594 -0.059 1.00 97.50 107 LYS A C 1
ATOM 848 O O . LYS A 1 107 ? 9.978 0.448 1.011 1.00 97.50 107 LYS A O 1
ATOM 853 N N . GLU A 1 108 ? 10.762 1.784 -0.617 1.00 98.31 108 GLU A N 1
ATOM 854 C CA . GLU A 1 108 ? 10.316 3.050 -0.014 1.00 98.31 108 GLU A CA 1
ATOM 855 C C . GLU A 1 108 ? 8.789 3.095 0.150 1.00 98.31 108 GLU A C 1
ATOM 857 O O . GLU A 1 108 ? 8.281 3.513 1.189 1.00 98.31 108 GLU A O 1
ATOM 862 N N . MET A 1 109 ? 8.039 2.585 -0.832 1.00 98.56 109 MET A N 1
ATOM 863 C CA . MET A 1 109 ? 6.584 2.452 -0.729 1.00 98.56 109 MET A CA 1
ATOM 864 C C . ME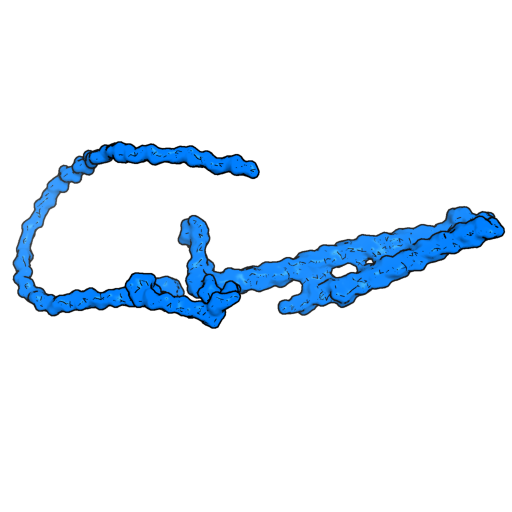T A 1 109 ? 6.172 1.525 0.421 1.00 98.56 109 MET A C 1
ATOM 866 O O . MET A 1 109 ? 5.246 1.849 1.160 1.00 98.56 109 MET A O 1
ATOM 870 N N . ALA A 1 110 ? 6.855 0.392 0.610 1.00 98.50 110 ALA A N 1
ATOM 871 C CA . ALA A 1 110 ? 6.581 -0.495 1.739 1.00 98.50 110 ALA A CA 1
ATOM 872 C C . ALA A 1 110 ? 6.895 0.173 3.088 1.00 98.50 110 ALA A C 1
ATOM 874 O O . ALA A 1 110 ? 6.118 0.050 4.032 1.00 98.50 110 ALA A O 1
ATOM 875 N N . GLU A 1 111 ? 8.002 0.914 3.177 1.00 98.56 111 GLU A N 1
ATOM 876 C CA . GLU A 1 111 ? 8.362 1.681 4.376 1.00 98.56 111 GLU A CA 1
ATOM 877 C C . GLU A 1 111 ? 7.302 2.739 4.707 1.00 98.56 111 GLU A C 1
ATOM 879 O O . GLU A 1 111 ? 6.899 2.860 5.862 1.00 98.56 111 GLU A O 1
ATOM 884 N N . PHE A 1 112 ? 6.758 3.428 3.703 1.00 98.88 112 PHE A N 1
ATOM 885 C CA . PHE A 1 112 ? 5.644 4.354 3.903 1.00 98.88 112 PHE A CA 1
ATOM 886 C C . PHE A 1 112 ? 4.397 3.659 4.479 1.00 98.88 112 PHE A C 1
ATOM 888 O O . PHE A 1 112 ? 3.783 4.155 5.426 1.00 98.88 112 PHE A O 1
ATOM 895 N N . ILE A 1 113 ? 4.033 2.485 3.950 1.00 98.81 113 ILE A N 1
ATOM 896 C CA . ILE A 1 113 ? 2.904 1.700 4.475 1.00 98.81 113 ILE A CA 1
ATOM 897 C C . ILE A 1 113 ? 3.171 1.231 5.909 1.00 98.81 113 ILE A C 1
ATOM 899 O O . ILE A 1 113 ? 2.256 1.254 6.729 1.00 98.81 113 ILE A O 1
ATOM 903 N N . ARG A 1 114 ? 4.414 0.879 6.251 1.00 98.81 114 ARG A N 1
ATOM 904 C CA . ARG A 1 114 ? 4.803 0.545 7.628 1.00 98.81 114 ARG A CA 1
ATOM 905 C C . ARG A 1 114 ? 4.574 1.705 8.591 1.00 98.81 114 ARG A C 1
ATOM 907 O O . ARG A 1 114 ? 4.050 1.488 9.681 1.00 98.81 114 ARG A O 1
ATOM 914 N N . GLU A 1 115 ? 4.931 2.927 8.207 1.00 98.88 115 GLU A N 1
ATOM 915 C CA . GLU A 1 115 ? 4.657 4.097 9.048 1.00 98.88 115 GLU A CA 1
ATOM 916 C C . GLU A 1 115 ? 3.149 4.334 9.200 1.00 98.88 115 GLU A C 1
ATOM 918 O O . GLU A 1 115 ? 2.680 4.602 10.305 1.00 98.88 115 GLU A O 1
ATOM 923 N N . ARG A 1 116 ? 2.357 4.123 8.138 1.00 98.81 116 ARG A N 1
ATOM 924 C CA . ARG A 1 116 ? 0.890 4.149 8.246 1.00 98.81 116 ARG A CA 1
ATOM 925 C C . ARG A 1 116 ? 0.362 3.092 9.222 1.00 98.81 116 ARG A C 1
ATOM 927 O O . ARG A 1 116 ? -0.508 3.413 10.024 1.00 98.81 116 ARG A O 1
ATOM 934 N N . ILE A 1 117 ? 0.882 1.866 9.183 1.00 98.88 117 ILE A N 1
ATOM 935 C CA . ILE A 1 117 ? 0.498 0.786 10.108 1.00 98.88 117 ILE A CA 1
ATOM 936 C C . ILE A 1 117 ? 0.739 1.208 11.560 1.00 98.88 117 ILE A C 1
ATOM 938 O O . ILE A 1 117 ? -0.172 1.085 12.373 1.00 98.88 117 ILE A O 1
ATOM 942 N N . LYS A 1 118 ? 1.911 1.779 11.873 1.00 98.88 118 LYS A N 1
ATOM 943 C CA . LYS A 1 118 ? 2.227 2.260 13.231 1.00 98.88 118 LYS A CA 1
ATOM 944 C C . LYS A 1 118 ? 1.243 3.323 13.720 1.00 98.88 118 LYS A C 1
ATOM 946 O O . LYS A 1 118 ? 0.826 3.279 14.873 1.00 98.88 118 LYS A O 1
ATOM 951 N N . ILE A 1 119 ? 0.860 4.258 12.846 1.00 98.88 119 ILE A N 1
ATOM 952 C CA . ILE A 1 119 ? -0.128 5.299 13.171 1.00 98.88 119 ILE A CA 1
ATOM 953 C C . ILE A 1 119 ? -1.480 4.666 13.523 1.00 98.88 119 ILE A C 1
ATOM 955 O O . ILE A 1 119 ? -2.090 5.036 14.522 1.00 98.88 119 ILE A O 1
ATOM 959 N N . GLU A 1 120 ? -1.937 3.693 12.732 1.00 98.88 120 GLU A N 1
ATOM 960 C CA . GLU A 1 120 ? -3.201 2.990 12.987 1.00 98.88 120 GLU A CA 1
ATOM 961 C C . GLU A 1 120 ? -3.159 2.170 14.285 1.00 98.88 120 GLU A C 1
ATOM 963 O O . GLU A 1 120 ? -4.120 2.173 15.053 1.00 98.88 120 GLU A O 1
ATOM 968 N N . GLU A 1 121 ? -2.038 1.504 14.571 1.00 98.81 121 GLU A N 1
ATOM 969 C CA . GLU A 1 121 ? -1.839 0.751 15.814 1.00 98.81 121 GLU A CA 1
ATOM 970 C C . GLU A 1 121 ? -1.853 1.662 17.047 1.00 98.81 121 GLU A C 1
ATOM 972 O O . GLU A 1 121 ? -2.481 1.334 18.058 1.00 98.81 121 GLU A O 1
ATOM 977 N N . GLU A 1 122 ? -1.194 2.821 16.976 1.00 98.88 122 GLU A N 1
ATOM 978 C CA . GLU A 1 122 ? -1.208 3.804 18.058 1.00 98.88 122 GLU A CA 1
ATOM 979 C C . GLU A 1 122 ? -2.605 4.403 18.259 1.00 98.88 122 GLU A C 1
ATOM 981 O O . GLU A 1 122 ? -3.070 4.527 19.397 1.00 98.88 122 GLU A O 1
ATOM 986 N N . TYR A 1 123 ? -3.308 4.716 17.170 1.00 98.88 123 TYR A N 1
ATOM 987 C CA . TYR A 1 123 ? -4.676 5.219 17.226 1.00 98.88 123 TYR A CA 1
ATOM 988 C C . TYR A 1 123 ? -5.628 4.205 17.877 1.00 98.88 123 TYR A C 1
ATOM 990 O O . TYR A 1 123 ? -6.301 4.535 18.859 1.00 98.88 123 TYR A O 1
ATOM 998 N N . ALA A 1 124 ? -5.602 2.948 17.424 1.00 98.81 124 ALA A N 1
ATOM 999 C CA . ALA A 1 124 ? -6.372 1.855 18.016 1.00 98.81 124 ALA A CA 1
ATOM 1000 C C . ALA A 1 124 ? -6.042 1.659 19.505 1.00 98.81 124 ALA A C 1
ATOM 1002 O O . ALA A 1 124 ? -6.939 1.526 20.340 1.00 98.81 124 ALA A O 1
ATOM 1003 N N . LYS A 1 125 ? -4.756 1.699 19.875 1.00 98.81 125 LYS A N 1
ATOM 1004 C CA . LYS A 1 125 ? -4.317 1.594 21.274 1.00 98.81 125 LYS A CA 1
ATOM 1005 C C . LYS A 1 125 ? -4.891 2.716 22.141 1.00 98.81 125 LYS A C 1
ATOM 1007 O O . LYS A 1 125 ? -5.324 2.456 23.266 1.00 98.81 125 LYS A O 1
ATOM 1012 N N . ASN A 1 126 ? -4.906 3.947 21.637 1.00 98.75 126 ASN A N 1
ATOM 1013 C CA . ASN A 1 126 ? -5.438 5.099 22.361 1.00 98.75 126 ASN A CA 1
ATOM 1014 C C . ASN A 1 126 ? -6.963 5.016 22.527 1.00 98.75 126 ASN A C 1
ATOM 1016 O O . ASN A 1 126 ? -7.455 5.243 23.634 1.00 98.75 126 ASN A O 1
ATOM 1020 N N . LEU A 1 127 ? -7.695 4.613 21.481 1.00 98.81 127 LEU A N 1
ATOM 1021 C CA . LEU A 1 127 ? -9.138 4.350 21.554 1.00 98.81 127 LEU A CA 1
ATOM 1022 C C . LEU A 1 127 ? -9.461 3.245 22.566 1.00 98.81 127 LEU A C 1
ATOM 1024 O O . LEU A 1 127 ? -10.297 3.435 23.451 1.00 98.81 127 LEU A O 1
ATOM 1028 N N . SER A 1 128 ? -8.739 2.124 22.500 1.00 98.62 128 SER A N 1
ATOM 1029 C CA . SER A 1 128 ? -8.903 1.004 23.428 1.00 98.62 128 SER A CA 1
ATOM 1030 C C . SER A 1 128 ? -8.661 1.442 24.874 1.00 98.62 128 SER A C 1
ATOM 1032 O O . SER A 1 128 ? -9.496 1.197 25.744 1.00 98.62 128 SER A O 1
ATOM 1034 N N . LYS A 1 129 ? -7.580 2.183 25.141 1.00 98.56 129 LYS A N 1
ATOM 1035 C CA . LYS A 1 129 ? -7.294 2.713 26.480 1.00 98.56 129 LYS A CA 1
ATOM 1036 C C . LYS A 1 129 ? -8.400 3.645 26.982 1.00 98.56 129 LYS A C 1
ATOM 1038 O O . LYS A 1 129 ? -8.782 3.559 28.147 1.00 98.56 129 LYS A O 1
ATOM 1043 N N . LEU A 1 130 ? -8.907 4.531 26.125 1.00 98.38 130 LEU A N 1
ATOM 1044 C CA . LEU A 1 130 ? -9.963 5.477 26.487 1.00 98.38 130 LEU A CA 1
ATOM 1045 C C . LEU A 1 130 ? -11.301 4.770 26.758 1.00 98.38 130 LEU A C 1
ATOM 1047 O O . LEU A 1 130 ? -11.993 5.143 27.703 1.00 98.38 130 LEU A O 1
ATOM 1051 N N . SER A 1 131 ? -11.615 3.702 26.016 1.00 98.19 131 SER A N 1
ATOM 1052 C CA . SER A 1 131 ? -12.830 2.894 26.218 1.00 98.19 131 SER A CA 1
ATOM 1053 C C . SER A 1 131 ? -12.939 2.288 27.626 1.00 98.19 131 SER A C 1
ATOM 1055 O O . SER A 1 131 ? -14.039 2.127 28.150 1.00 98.19 131 SER A O 1
ATOM 1057 N N . GLN A 1 132 ? -11.801 1.991 28.264 1.00 97.69 132 GLN A N 1
ATOM 1058 C CA . GLN A 1 132 ? -11.730 1.379 29.596 1.00 97.69 132 GLN A CA 1
ATOM 1059 C C . GLN A 1 132 ? -11.721 2.404 30.738 1.00 97.69 132 GLN A C 1
ATOM 1061 O O . GLN A 1 132 ? -11.580 2.041 31.906 1.00 97.69 132 GLN A O 1
ATOM 1066 N N . ASN A 1 133 ? -11.840 3.696 30.429 1.00 96.69 133 ASN A N 1
ATOM 1067 C CA . ASN A 1 133 ? -11.818 4.736 31.443 1.00 96.69 133 ASN A CA 1
ATOM 1068 C C . ASN A 1 133 ? -13.096 4.704 32.310 1.00 96.69 133 ASN A C 1
ATOM 1070 O O . ASN A 1 133 ? -14.215 4.530 31.821 1.00 96.69 133 ASN A O 1
ATOM 1074 N N . SER A 1 134 ? -12.934 4.916 33.616 1.00 96.62 134 SER A N 1
ATOM 1075 C CA . SER A 1 134 ? -14.014 4.934 34.606 1.00 96.62 134 SER A CA 1
ATOM 1076 C C . SER A 1 134 ? -14.743 6.281 34.714 1.00 96.62 134 SER A C 1
ATOM 1078 O O . SER A 1 134 ? -15.577 6.454 35.602 1.00 96.62 134 SER A O 1
ATOM 1080 N N . LEU A 1 135 ? -14.448 7.249 33.838 1.00 97.06 135 LEU A N 1
ATOM 1081 C CA . LEU A 1 135 ? -15.151 8.535 33.801 1.00 97.06 135 LEU A CA 1
ATOM 1082 C C . LEU A 1 135 ? -16.667 8.335 33.663 1.00 97.06 135 LEU A C 1
ATOM 1084 O O . LEU A 1 135 ? -17.132 7.551 32.829 1.00 97.06 135 LEU A O 1
ATOM 1088 N N . ALA A 1 136 ? -17.416 9.048 34.511 1.00 97.00 136 ALA A N 1
ATOM 1089 C CA . ALA A 1 136 ? -18.877 8.993 34.602 1.00 97.00 136 ALA A CA 1
ATOM 1090 C C . ALA A 1 136 ? -19.453 7.563 34.724 1.00 97.00 136 ALA A C 1
ATOM 1092 O O . ALA A 1 136 ? -20.561 7.288 34.282 1.00 97.00 136 ALA A O 1
ATOM 1093 N N . ALA A 1 137 ? -18.713 6.626 35.334 1.00 95.38 137 ALA A N 1
ATOM 1094 C CA . ALA A 1 137 ? -19.193 5.257 35.556 1.00 95.38 137 ALA A CA 1
ATOM 1095 C C . ALA A 1 137 ? -20.318 5.148 36.603 1.00 95.38 137 ALA A C 1
ATOM 1097 O O . ALA A 1 137 ? -20.916 4.087 36.727 1.00 95.38 137 ALA A O 1
ATOM 1098 N N . GLN A 1 138 ? -20.577 6.218 37.358 1.00 97.00 138 GLN A N 1
ATOM 1099 C CA . GLN A 1 138 ? -21.653 6.299 38.350 1.00 97.00 138 GLN A CA 1
ATOM 1100 C C . GLN A 1 138 ? -22.974 6.810 37.755 1.00 97.00 138 GLN A C 1
ATOM 1102 O O . GLN A 1 138 ? -23.947 6.922 38.487 1.00 97.00 138 GLN A O 1
ATOM 1107 N N . GLU A 1 139 ? -23.006 7.166 36.465 1.00 97.31 139 GLU A N 1
ATOM 1108 C CA . GLU A 1 139 ? -24.242 7.584 35.804 1.00 97.31 139 GLU A CA 1
ATOM 1109 C C . GLU A 1 139 ? -25.193 6.387 35.676 1.00 97.31 139 GLU A C 1
ATOM 1111 O O . GLU A 1 139 ? -24.782 5.304 35.255 1.00 97.31 139 GLU A O 1
ATOM 1116 N N . GLU A 1 140 ? -26.463 6.585 36.022 1.00 96.56 140 GLU A N 1
ATOM 1117 C CA . GLU A 1 140 ? -27.465 5.519 36.089 1.00 96.56 140 GLU A CA 1
ATOM 1118 C C . GLU A 1 140 ? -28.605 5.734 35.081 1.00 96.56 140 GLU A C 1
ATOM 1120 O O . GLU A 1 140 ? -28.673 6.726 34.348 1.00 96.56 140 GLU A O 1
ATOM 1125 N N . GLY A 1 141 ? -29.513 4.761 35.015 1.00 98.19 141 GLY A N 1
ATOM 1126 C CA . GLY A 1 141 ? -30.648 4.780 34.099 1.00 98.19 141 GLY A CA 1
ATOM 1127 C C . GLY A 1 141 ? -30.233 4.775 32.626 1.00 98.19 141 GLY A C 1
ATOM 1128 O O . GLY A 1 141 ? -29.123 4.392 32.252 1.00 98.19 141 GLY A O 1
ATOM 1129 N N . THR A 1 142 ? -31.139 5.233 31.767 1.00 98.50 142 THR A N 1
ATOM 1130 C CA . THR A 1 142 ? -30.958 5.196 30.307 1.00 98.50 142 THR A CA 1
ATOM 1131 C C . THR A 1 142 ? -29.781 6.049 29.825 1.00 98.50 142 THR A C 1
ATOM 1133 O O . THR A 1 142 ? -29.192 5.765 28.779 1.00 98.50 142 THR A O 1
ATOM 1136 N N . LEU A 1 143 ? -29.415 7.097 30.575 1.00 98.31 143 LEU A N 1
ATOM 1137 C CA . LEU A 1 143 ? -28.240 7.915 30.276 1.00 98.31 143 LEU A CA 1
ATOM 1138 C C . LEU A 1 143 ? -26.943 7.144 30.565 1.00 98.31 143 LEU A C 1
ATOM 1140 O O . LEU A 1 143 ? -26.057 7.122 29.711 1.00 98.31 143 LEU A O 1
ATOM 1144 N N . GLY A 1 144 ? -26.860 6.453 31.706 1.00 98.31 144 GLY A N 1
ATOM 1145 C CA . GLY A 1 144 ? -25.724 5.595 32.057 1.00 98.31 144 GLY A CA 1
ATOM 1146 C C . GLY A 1 144 ? -25.528 4.421 31.093 1.00 98.31 144 GLY A C 1
ATOM 1147 O O . GLY A 1 144 ? -24.400 4.116 30.688 1.00 98.31 144 GLY A O 1
ATOM 1148 N N . GLU A 1 145 ? -26.627 3.805 30.649 1.00 98.25 145 GLU A N 1
ATOM 1149 C CA . GLU A 1 145 ? -26.616 2.772 29.605 1.00 98.25 145 GLU A CA 1
ATOM 1150 C C . GLU A 1 145 ? -26.071 3.320 28.279 1.00 98.25 145 GLU A C 1
ATOM 1152 O O . GLU A 1 145 ? -25.171 2.726 27.680 1.00 98.25 145 GLU A O 1
ATOM 1157 N N . SER A 1 146 ? -26.549 4.495 27.853 1.00 98.44 146 SER A N 1
ATOM 1158 C CA . SER A 1 146 ? -26.087 5.160 26.626 1.00 98.44 146 SER A CA 1
ATOM 1159 C C . SER A 1 146 ? -24.605 5.541 26.702 1.00 98.44 146 SER A C 1
ATOM 1161 O O . SER A 1 146 ? -23.854 5.332 25.748 1.00 98.44 146 SER A O 1
ATOM 1163 N N . TRP A 1 147 ? -24.151 6.043 27.854 1.00 98.12 147 TRP A N 1
ATOM 1164 C CA . TRP A 1 147 ? -22.743 6.354 28.104 1.00 98.12 147 TRP A CA 1
ATOM 1165 C C . TRP A 1 147 ? -21.855 5.103 28.066 1.00 98.12 147 TRP A C 1
ATOM 1167 O O . TRP A 1 147 ? -20.773 5.106 27.473 1.00 98.12 147 TRP A O 1
ATOM 1177 N N . SER A 1 148 ? -22.319 3.998 28.651 1.00 97.81 148 SER A N 1
ATOM 1178 C CA . SER A 1 148 ? -21.619 2.711 28.595 1.00 97.81 148 SER A CA 1
ATOM 1179 C C . SER A 1 148 ? -21.531 2.173 27.167 1.00 97.81 148 SER A C 1
ATOM 1181 O O . SER A 1 148 ? -20.478 1.679 26.760 1.00 97.81 148 SER A O 1
ATOM 1183 N N . GLN A 1 149 ? -22.597 2.332 26.379 1.00 98.38 149 GLN A N 1
ATOM 1184 C CA . GLN A 1 149 ? -22.606 1.944 24.972 1.00 98.38 149 GLN A CA 1
ATOM 1185 C C . GLN A 1 149 ? -21.638 2.786 24.129 1.00 98.38 149 GLN A C 1
ATOM 1187 O O . GLN A 1 149 ? -20.970 2.230 23.260 1.00 98.38 149 GLN A O 1
ATOM 1192 N N . LEU A 1 150 ? -21.495 4.086 24.410 1.00 98.25 150 LEU A N 1
ATOM 1193 C CA . LEU A 1 150 ? -20.479 4.929 23.770 1.00 98.25 150 LEU A CA 1
ATOM 1194 C C . LEU A 1 150 ? -19.058 4.429 24.073 1.00 98.25 150 LEU A C 1
ATOM 1196 O O . LEU A 1 150 ? -18.238 4.290 23.170 1.00 98.25 150 LEU A O 1
ATOM 1200 N N . LYS A 1 151 ? -18.756 4.098 25.334 1.00 98.31 151 LYS A N 1
ATOM 1201 C CA . LYS A 1 151 ? -17.447 3.522 25.688 1.00 98.31 151 LYS A CA 1
ATOM 1202 C C . LYS A 1 151 ? -17.199 2.199 24.962 1.00 98.31 151 LYS A C 1
ATOM 1204 O O . LYS A 1 151 ? -16.102 1.979 24.456 1.00 98.31 151 LYS A O 1
ATOM 1209 N N . LYS A 1 152 ? -18.225 1.349 24.844 1.00 98.38 152 LYS A N 1
ATOM 1210 C CA . LYS A 1 152 ? -18.151 0.111 24.062 1.00 98.38 152 LYS A CA 1
ATOM 1211 C C . LYS A 1 152 ? -17.883 0.376 22.578 1.00 98.38 152 LYS A C 1
ATOM 1213 O O . LYS A 1 152 ? -16.991 -0.257 22.026 1.00 98.38 152 LYS A O 1
ATOM 1218 N N . SER A 1 153 ? -18.571 1.334 21.951 1.00 98.56 153 SER A N 1
ATOM 1219 C CA . SER A 1 153 ? -18.346 1.628 20.530 1.00 98.56 153 SER A CA 1
ATOM 1220 C C . SER A 1 153 ? -16.918 2.099 20.248 1.00 98.56 153 SER A C 1
ATOM 1222 O O . SER A 1 153 ? -16.382 1.786 19.193 1.00 98.56 153 SER A O 1
ATOM 1224 N N . MET A 1 154 ? -16.263 2.781 21.197 1.00 98.50 154 MET A N 1
ATOM 1225 C CA . MET A 1 154 ? -14.840 3.131 21.072 1.00 98.50 154 MET A CA 1
ATOM 1226 C C . MET A 1 154 ? -13.917 1.905 21.111 1.00 98.50 154 MET A C 1
ATOM 1228 O O . MET A 1 154 ? -12.891 1.885 20.432 1.00 98.50 154 MET A O 1
ATOM 1232 N N . ALA A 1 155 ? -14.257 0.881 21.901 1.00 98.69 155 ALA A N 1
ATOM 1233 C CA . ALA A 1 155 ? -13.520 -0.382 21.903 1.00 98.69 155 ALA A CA 1
ATOM 1234 C C . ALA A 1 155 ? -13.705 -1.133 20.574 1.00 98.69 155 ALA A C 1
ATOM 1236 O O . ALA A 1 155 ? -12.730 -1.636 20.015 1.00 98.69 155 ALA A O 1
ATOM 1237 N N . ASP A 1 156 ? -14.931 -1.152 20.048 1.00 98.81 156 ASP A N 1
ATOM 1238 C CA . ASP A 1 156 ? -15.241 -1.763 18.753 1.00 98.81 156 ASP A CA 1
ATOM 1239 C C . ASP A 1 156 ? -14.492 -1.037 17.611 1.00 98.81 156 ASP A C 1
ATOM 1241 O O . ASP A 1 156 ? -13.903 -1.675 16.737 1.00 98.81 156 ASP A O 1
ATOM 1245 N N . GLU A 1 157 ? -14.429 0.299 17.646 1.00 98.75 157 GLU A N 1
ATOM 1246 C CA . GLU A 1 157 ? -13.660 1.112 16.693 1.00 98.75 157 GLU A CA 1
ATOM 1247 C C . GLU A 1 157 ? -12.153 0.817 16.771 1.00 98.75 157 GLU A C 1
ATOM 1249 O O . GLU A 1 157 ? -11.506 0.608 15.741 1.00 98.75 157 GLU A O 1
ATOM 1254 N N . ALA A 1 158 ? -11.596 0.697 17.981 1.00 98.81 158 ALA A N 1
ATOM 1255 C CA . ALA A 1 158 ? -10.206 0.283 18.169 1.00 98.81 158 ALA A CA 1
ATOM 1256 C C . ALA A 1 158 ? -9.911 -1.074 17.503 1.00 98.81 158 ALA A C 1
ATOM 1258 O O . ALA A 1 158 ? -8.876 -1.238 16.852 1.00 98.81 158 ALA A O 1
ATOM 1259 N N . GLU A 1 159 ? -10.821 -2.046 17.626 1.00 98.69 159 GLU A N 1
ATOM 1260 C CA . GLU A 1 159 ? -10.672 -3.360 16.996 1.00 98.69 159 GLU A CA 1
ATOM 1261 C C . GLU A 1 159 ? -10.705 -3.270 15.461 1.00 98.69 159 GLU A C 1
ATOM 1263 O O . GLU A 1 159 ? -9.915 -3.935 14.783 1.00 98.69 159 GLU A O 1
ATOM 1268 N N . VAL A 1 160 ? -11.578 -2.429 14.896 1.00 98.81 160 VAL A N 1
ATOM 1269 C CA . VAL A 1 160 ? -11.641 -2.188 13.445 1.00 98.81 160 VAL A CA 1
ATOM 1270 C C . VAL A 1 160 ? -10.313 -1.632 12.927 1.00 98.81 160 VAL A C 1
ATOM 1272 O O . VAL A 1 160 ? -9.775 -2.163 11.950 1.00 98.81 160 VAL A O 1
ATOM 1275 N N . HIS A 1 161 ? -9.749 -0.623 13.594 1.00 98.88 161 HIS A N 1
ATOM 1276 C CA . HIS A 1 161 ? -8.471 -0.021 13.200 1.00 98.88 161 HIS A CA 1
ATOM 1277 C C . HIS A 1 161 ? -7.293 -0.997 13.332 1.00 98.88 161 HIS A C 1
ATOM 1279 O O . HIS A 1 161 ? -6.448 -1.072 12.438 1.00 98.88 161 HIS A O 1
ATOM 1285 N N . LEU A 1 162 ? -7.272 -1.828 14.377 1.00 98.81 162 LEU A N 1
ATOM 1286 C CA . LEU A 1 162 ? -6.242 -2.858 14.543 1.00 98.81 162 LEU A CA 1
ATOM 1287 C C . LEU A 1 162 ? -6.332 -3.960 13.470 1.00 98.81 162 LEU A C 1
ATOM 1289 O O . LEU A 1 162 ? -5.321 -4.446 12.955 1.00 98.81 162 LEU A O 1
ATOM 1293 N N . LYS A 1 163 ? -7.549 -4.359 13.082 1.00 98.81 163 LYS A N 1
ATOM 1294 C CA . LYS A 1 163 ? -7.752 -5.290 11.959 1.00 98.81 163 LYS A CA 1
ATOM 1295 C C . LYS A 1 163 ? -7.315 -4.664 10.639 1.00 98.81 163 LYS A C 1
ATOM 1297 O O . LYS A 1 163 ? -6.723 -5.350 9.806 1.00 98.81 163 LYS A O 1
ATOM 1302 N N . PHE A 1 164 ? -7.589 -3.377 10.442 1.00 98.81 164 PHE A N 1
ATOM 1303 C CA . PHE A 1 164 ? -7.147 -2.647 9.262 1.00 98.81 164 PHE A CA 1
ATOM 1304 C C . PHE A 1 164 ? -5.618 -2.571 9.173 1.00 98.81 164 PHE A C 1
ATOM 1306 O O . PHE A 1 164 ? -5.069 -2.894 8.119 1.00 98.81 164 PHE A O 1
ATOM 1313 N N . SER A 1 165 ? -4.919 -2.248 10.266 1.00 98.81 165 SER A N 1
ATOM 1314 C CA . SER A 1 165 ? -3.449 -2.223 10.290 1.00 98.81 165 SER A CA 1
ATOM 1315 C C . SER A 1 165 ? -2.853 -3.599 9.958 1.00 98.81 165 SER A C 1
ATOM 1317 O O . SER A 1 165 ? -1.946 -3.711 9.130 1.00 98.81 165 SER A O 1
ATOM 1319 N N . SER A 1 166 ? -3.445 -4.670 10.497 1.00 98.69 166 SER A N 1
ATOM 1320 C CA . SER A 1 166 ? -3.057 -6.054 10.193 1.00 98.69 166 SER A CA 1
ATOM 1321 C C . SER A 1 166 ? -3.240 -6.398 8.708 1.00 98.69 166 SER A C 1
ATOM 1323 O O . SER A 1 166 ? -2.378 -7.044 8.106 1.00 98.69 166 SER A O 1
ATOM 1325 N N . LYS A 1 167 ? -4.337 -5.938 8.089 1.00 98.75 167 LYS A N 1
ATOM 1326 C CA . LYS A 1 167 ? -4.576 -6.105 6.647 1.00 98.75 167 LYS A CA 1
ATOM 1327 C C . LYS A 1 167 ? -3.597 -5.301 5.801 1.00 98.75 167 LYS A C 1
ATOM 1329 O O . LYS A 1 167 ? -3.055 -5.851 4.850 1.00 98.75 167 LYS A O 1
ATOM 1334 N N . LEU A 1 168 ? -3.301 -4.048 6.160 1.00 98.81 168 LEU A N 1
ATOM 1335 C CA . LEU A 1 168 ? -2.265 -3.261 5.480 1.00 98.81 168 LEU A CA 1
ATOM 1336 C C . LEU A 1 168 ? -0.918 -3.990 5.495 1.00 98.81 168 LEU A C 1
ATOM 1338 O O . LEU A 1 168 ? -0.239 -4.064 4.471 1.00 98.81 168 LEU A O 1
ATOM 1342 N N . GLN A 1 169 ? -0.550 -4.585 6.630 1.00 98.62 169 GLN A N 1
ATOM 1343 C CA . GLN A 1 169 ? 0.689 -5.345 6.732 1.00 98.62 169 GLN A CA 1
ATOM 1344 C C . GLN A 1 169 ? 0.681 -6.583 5.822 1.00 98.62 169 GLN A C 1
ATOM 1346 O O . GLN A 1 169 ? 1.645 -6.838 5.095 1.00 98.62 169 GLN A O 1
ATOM 1351 N N . ALA A 1 170 ? -0.386 -7.382 5.878 1.00 98.50 170 ALA A N 1
ATOM 1352 C CA . ALA A 1 170 ? -0.467 -8.664 5.183 1.00 98.50 170 ALA A CA 1
ATOM 1353 C C . ALA A 1 170 ? -0.689 -8.531 3.670 1.00 98.50 170 ALA A C 1
ATOM 1355 O O . ALA A 1 170 ? -0.092 -9.282 2.901 1.00 98.50 170 ALA A O 1
ATOM 1356 N N . GLU A 1 171 ? -1.532 -7.589 3.255 1.00 98.50 171 GLU A N 1
ATOM 1357 C CA . GLU A 1 171 ? -2.039 -7.471 1.885 1.00 98.50 171 GLU A CA 1
ATOM 1358 C C . GLU A 1 171 ? -1.346 -6.360 1.085 1.00 98.50 171 GLU A C 1
ATOM 1360 O O . GLU A 1 171 ? -1.470 -6.328 -0.137 1.00 98.50 171 GLU A O 1
ATOM 1365 N N . VAL A 1 172 ? -0.584 -5.470 1.738 1.00 98.44 172 VAL A N 1
ATOM 1366 C CA . VAL A 1 172 ? 0.095 -4.351 1.062 1.00 98.44 172 VAL A CA 1
ATOM 1367 C C . VAL A 1 172 ? 1.595 -4.323 1.360 1.00 98.44 172 VAL A C 1
ATOM 1369 O O . VAL A 1 172 ? 2.395 -4.496 0.442 1.00 98.44 172 VAL A O 1
ATOM 1372 N N . GLU A 1 173 ? 2.006 -4.164 2.622 1.00 98.56 173 GLU A N 1
ATOM 1373 C CA . GLU A 1 173 ? 3.426 -4.019 2.984 1.00 98.56 173 GLU A CA 1
ATOM 1374 C C . GLU A 1 173 ? 4.250 -5.260 2.604 1.00 98.56 173 GLU A C 1
ATOM 1376 O O . GLU A 1 173 ? 5.263 -5.158 1.910 1.00 98.56 173 GLU A O 1
ATOM 1381 N N . LYS A 1 174 ? 3.816 -6.454 3.033 1.00 98.00 174 LYS A N 1
ATOM 1382 C CA . LYS A 1 174 ? 4.532 -7.708 2.752 1.00 98.00 174 LYS A CA 1
ATOM 1383 C C . LYS A 1 174 ? 4.605 -8.018 1.250 1.00 98.00 174 LYS A C 1
ATOM 1385 O O . LYS A 1 174 ? 5.705 -8.336 0.790 1.00 98.00 174 LYS A O 1
ATOM 1390 N N . PRO A 1 175 ? 3.516 -7.911 0.461 1.00 98.31 175 PRO A N 1
ATOM 1391 C CA . PRO A 1 175 ? 3.594 -8.043 -0.992 1.00 98.31 175 PRO A CA 1
ATOM 1392 C C . PRO A 1 175 ? 4.569 -7.054 -1.631 1.00 98.31 175 PRO A C 1
ATOM 1394 O O . PRO A 1 175 ? 5.390 -7.470 -2.450 1.00 98.31 175 PRO A O 1
ATOM 1397 N N . LEU A 1 176 ? 4.562 -5.785 -1.204 1.00 97.75 176 LEU A N 1
ATOM 1398 C CA . LEU A 1 176 ? 5.531 -4.797 -1.678 1.00 97.75 176 LEU A CA 1
ATOM 1399 C C . LEU A 1 176 ? 6.967 -5.162 -1.296 1.00 97.75 176 LEU A C 1
ATOM 1401 O O . LEU A 1 176 ? 7.861 -4.917 -2.083 1.00 97.75 176 LEU A O 1
ATOM 1405 N N . LEU A 1 177 ? 7.258 -5.781 -0.156 1.00 94.94 177 LEU A N 1
ATOM 1406 C CA . LEU A 1 177 ? 8.640 -6.190 0.150 1.00 94.94 177 LEU A CA 1
ATOM 1407 C C . LEU A 1 177 ? 9.087 -7.415 -0.660 1.00 94.94 177 LEU A C 1
ATOM 1409 O O . LEU A 1 177 ? 10.230 -7.479 -1.128 1.00 94.94 177 LEU A O 1
ATOM 1413 N N . ASN A 1 178 ? 8.175 -8.369 -0.848 1.00 94.19 178 ASN A N 1
ATOM 1414 C CA . ASN A 1 178 ? 8.484 -9.687 -1.395 1.00 94.19 178 ASN A CA 1
ATOM 1415 C C . ASN A 1 178 ? 8.444 -9.755 -2.927 1.00 94.19 178 ASN A C 1
ATOM 1417 O O . ASN A 1 178 ? 9.050 -10.662 -3.499 1.00 94.19 178 ASN A O 1
ATOM 1421 N N . PHE A 1 179 ? 7.767 -8.817 -3.594 1.00 92.25 179 PHE A N 1
ATOM 1422 C CA . PHE A 1 179 ? 7.746 -8.740 -5.055 1.00 92.25 179 PHE A CA 1
ATOM 1423 C C . PHE A 1 179 ? 9.169 -8.525 -5.603 1.00 92.25 179 PHE A C 1
ATOM 1425 O O . PHE A 1 179 ? 9.939 -7.757 -5.024 1.00 92.25 179 PHE A O 1
ATOM 1432 N N . ARG A 1 180 ? 9.568 -9.226 -6.665 1.00 84.69 180 ARG A N 1
ATOM 1433 C CA . ARG A 1 180 ? 10.927 -9.153 -7.229 1.00 84.69 180 ARG A CA 1
ATOM 1434 C C . ARG A 1 180 ? 10.922 -8.460 -8.576 1.00 84.69 180 ARG A C 1
ATOM 1436 O O . ARG A 1 180 ? 10.060 -8.830 -9.396 1.00 84.69 180 ARG A O 1
#

InterPro domains:
  IPR001060 FCH domain [PF00611] (91-163)
  IPR001060 FCH domain [SM00055] (82-168)
  IPR027267 AH/BAR domain superfamily [G3DSA:1.20.1270.60] (65-180)
  IPR027267 AH/BAR domain superfamily [SSF103657] (70-179)
  IPR031160 F-BAR domain [PS51741] (68-180)

Radius of gyration: 38.65 Å; Cα contacts (8 Å, |Δi|>4): 113; chains: 1; bounding box: 98×50×100 Å

Nearest PDB structures (foldseek):
  6iko-assembly1_A  TM=9.780E-01  e=9.868E-16  Mus musculus
  5c1f-assembly1_B  TM=8.883E-01  e=4.227E-03  Schizosaccharomyces pombe 972h-
  7aan-assembly1_B  TM=9.525E-01  e=2.210E-02  Homo sapiens
  5i6r-assembly1_A-2  TM=8.297E-01  e=5.387E-01  Homo sapiens
  7nna-assembly1_A  TM=7.252E-01  e=9.327E+00  Klebsiella pneumoniae

Secondary structure (DSSP, 8-state):
---PPP--------------------------------------EEEETTEEEE-GGG---PPPSSTTS--HHHH--SPEEPTTSS-EE-HHHHHHHHHHHHHHHHHHHHHHHHHHHHHHHHHHHHHHHHHT--TTTT--HHHHHHHHHHHHHHHHHHHHHHHHHHHHIIIIIHHHHH--

Mean predicted aligned error: 13.93 Å

Organism: NCBI:txid129467

Foldseek 3Di:
DDDDDDDDDDDDDDDDDDDDDDDDDDD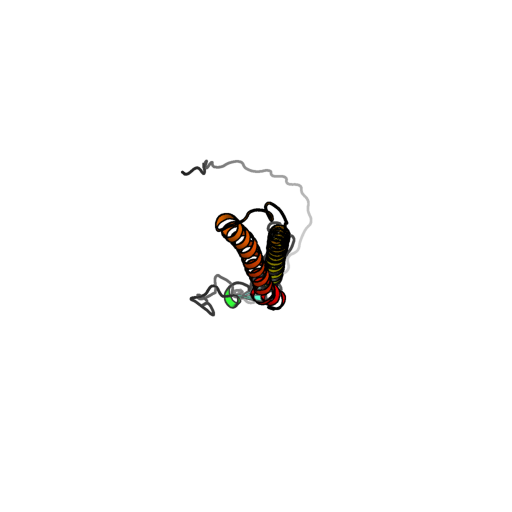DDDDDDPDPPPPPPPQQWDDDPNDIDGDPVNDDDDQAPDNVDPDLRGPFQDWDADPVNPDTHGSVNVVVVVVVVVLVVLLVQLVVLVVVLVVLLVQLVVLLVQLPDCPPCVDDDPVNVVVNVVSVVSNVVSVVSNVVSVCSVPVPNVCSNPPD

Sequence (180 aa):
VNGYHIPGTLASQLEPSHMSLRKISSDPQSPGSPSPTRKQNKENTFTINCVTFPHPDTMPEQQLLKPSEWSYCDYFWTDKKDPQGNSTVSGFEILLQKQLKGKQMQKEMAEFIRERIKIEEEYAKNLSKLSQNSLAAQEEGTLGESWSQLKKSMADEAEVHLKFSSKLQAEVEKPLLNFR

Solvent-accessible surface area (backbone atoms only — not comparable to full-atom values): 11344 Å² total; per-residue (Å²): 138,87,84,86,84,83,86,82,91,83,86,88,91,83,89,88,83,90,83,88,83,88,82,90,88,82,87,83,90,79,84,88,74,89,71,74,80,77,72,78,73,75,73,58,51,47,74,58,96,92,43,78,43,72,25,77,96,69,54,74,90,78,79,58,91,51,80,92,50,99,43,74,94,66,75,34,83,61,65,45,61,46,98,81,67,83,49,76,45,46,28,60,55,53,53,50,52,51,52,53,51,50,56,49,50,36,45,53,52,22,53,54,47,50,54,50,32,53,53,32,46,51,51,17,51,51,34,38,57,57,32,71,53,69,76,75,68,84,49,61,67,75,61,23,52,52,53,51,48,51,30,47,50,34,36,54,51,15,52,52,36,41,52,48,26,52,43,45,45,65,73,43,27,48,50,40,62,67,61,128

pLDDT: mean 81.51, std 25.36, range [26.17, 98.88]